Protein AF-A0A8C2HHR6-F1 (afdb_monomer_lite)

pLDDT: mean 73.89, std 19.82, range [32.16, 98.38]

Radius of gyration: 41.95 Å; chains: 1; bounding box: 117×78×92 Å

Secondary structure (DSSP, 8-state):
---------------SSHHHHHHHHHTTSS--SS-------TTGGGS--TTHHHHHHHHHHHHHHHHHHH------HHHHHHHHHHHHHHHHHHHHTPPPHHHHHHTTSS--S-HHHHHHHHHHHHHHHHHHHHTPPPHHHHHHTTS--S------PPPP---TTS--GGGG--HHHHHHHHHHHHHHHHHTS---GGGG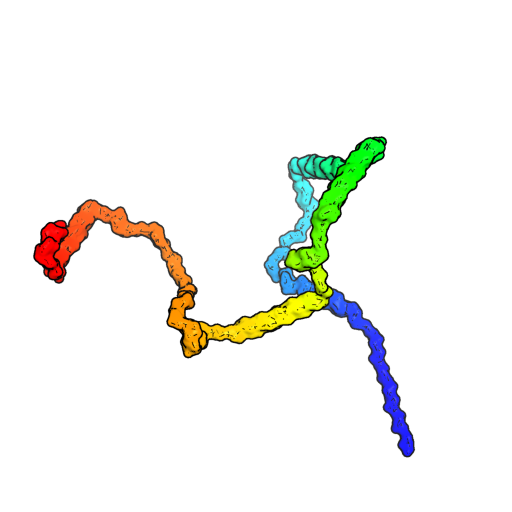GG--

Structure (mmCIF, N/CA/C/O backbone):
data_AF-A0A8C2HHR6-F1
#
_entry.id   AF-A0A8C2HHR6-F1
#
loop_
_atom_site.group_PDB
_atom_site.id
_atom_site.type_symbol
_atom_site.label_atom_id
_atom_site.label_alt_id
_atom_site.label_comp_id
_atom_site.label_asym_id
_atom_site.label_entity_id
_atom_site.label_seq_id
_atom_site.pdbx_PDB_ins_code
_atom_site.Cartn_x
_atom_site.Cartn_y
_atom_site.Cartn_z
_atom_site.occupancy
_atom_site.B_iso_or_equiv
_atom_site.auth_seq_id
_atom_site.auth_comp_id
_atom_site.auth_asym_id
_atom_site.auth_atom_id
_atom_site.pdbx_PDB_model_num
ATOM 1 N N . LYS A 1 1 ? 55.739 -51.346 18.312 1.00 38.03 1 LYS A N 1
ATOM 2 C CA . LYS A 1 1 ? 55.318 -52.240 17.207 1.00 38.03 1 LYS A CA 1
ATOM 3 C C . LYS A 1 1 ? 54.065 -51.637 16.601 1.00 38.03 1 LYS A C 1
ATOM 5 O O . LYS A 1 1 ? 53.098 -51.442 17.320 1.00 38.03 1 LYS A O 1
ATOM 10 N N . CYS A 1 2 ? 54.191 -51.212 15.351 1.00 38.88 2 CYS A N 1
ATOM 11 C CA . CYS A 1 2 ? 53.179 -50.547 14.543 1.00 38.88 2 CYS A CA 1
ATOM 12 C C . CYS A 1 2 ? 52.031 -51.495 14.164 1.00 38.88 2 CYS A C 1
ATOM 14 O O . CYS A 1 2 ? 52.214 -52.709 14.253 1.00 38.88 2 CYS A O 1
ATOM 16 N N . ASN A 1 3 ? 50.917 -50.890 13.723 1.00 37.12 3 ASN A N 1
ATOM 17 C CA . ASN A 1 3 ? 49.919 -51.302 12.708 1.00 37.12 3 ASN A CA 1
ATOM 18 C C . ASN A 1 3 ? 48.523 -50.860 13.209 1.00 37.12 3 ASN A C 1
ATOM 20 O O . ASN A 1 3 ? 48.105 -51.301 14.269 1.00 37.12 3 ASN A O 1
ATOM 24 N N . GLY A 1 4 ? 47.751 -49.960 12.592 1.00 34.78 4 GLY A N 1
ATOM 25 C CA . GLY A 1 4 ? 47.706 -49.507 11.202 1.00 34.78 4 GLY A CA 1
ATOM 26 C C . GLY A 1 4 ? 46.587 -50.231 10.445 1.00 34.78 4 GLY A C 1
ATOM 27 O O . GLY A 1 4 ? 46.865 -51.255 9.839 1.00 34.78 4 GLY A O 1
ATOM 28 N N . VAL A 1 5 ? 45.350 -49.713 10.483 1.00 37.41 5 VAL A N 1
ATOM 29 C CA . VAL A 1 5 ? 44.234 -50.089 9.581 1.00 37.41 5 VAL A CA 1
ATOM 30 C C . VAL A 1 5 ? 43.395 -48.820 9.360 1.00 37.41 5 VAL A C 1
ATOM 32 O O . VAL A 1 5 ? 42.744 -48.343 10.281 1.00 37.41 5 VAL A O 1
ATOM 35 N N . ILE A 1 6 ? 43.717 -48.018 8.344 1.00 35.53 6 ILE A N 1
ATOM 36 C CA . ILE A 1 6 ? 43.142 -47.998 6.984 1.00 35.53 6 ILE A CA 1
ATOM 37 C C . ILE A 1 6 ? 41.639 -47.691 6.969 1.00 35.53 6 ILE A C 1
ATOM 39 O O . ILE A 1 6 ? 40.780 -48.527 7.227 1.00 35.53 6 ILE A O 1
ATOM 43 N N . VAL A 1 7 ? 41.394 -46.436 6.602 1.00 35.44 7 VAL A N 1
ATOM 44 C CA . VAL A 1 7 ? 40.145 -45.812 6.176 1.00 35.44 7 VAL A CA 1
ATOM 45 C C . VAL A 1 7 ? 39.770 -46.356 4.795 1.00 35.44 7 VAL A C 1
ATOM 47 O O . VAL A 1 7 ? 40.638 -46.477 3.930 1.00 35.44 7 VAL A O 1
ATOM 50 N N . SER A 1 8 ? 38.494 -46.644 4.544 1.00 32.16 8 SER A N 1
ATOM 51 C CA . SER A 1 8 ? 37.961 -46.766 3.182 1.00 32.16 8 SER A CA 1
ATOM 52 C C . SER A 1 8 ? 36.502 -46.323 3.142 1.00 32.16 8 SER A C 1
ATOM 54 O O . SER A 1 8 ? 35.641 -46.866 3.828 1.00 32.16 8 SER A O 1
ATOM 56 N N . SER A 1 9 ? 36.280 -45.281 2.348 1.00 40.72 9 SER A N 1
ATOM 57 C CA . SER A 1 9 ? 35.009 -44.678 1.958 1.00 40.72 9 SER A CA 1
ATOM 58 C C . SER A 1 9 ? 34.100 -45.652 1.197 1.00 40.72 9 SER A C 1
ATOM 60 O O . SER A 1 9 ? 34.580 -46.617 0.606 1.00 40.72 9 SER A O 1
ATOM 62 N N . PRO A 1 10 ? 32.806 -45.322 1.089 1.00 42.22 10 PRO A N 1
ATOM 63 C CA . PRO A 1 10 ? 32.157 -45.327 -0.230 1.00 42.22 10 PRO A CA 1
ATOM 64 C C . PRO A 1 10 ? 31.427 -43.989 -0.436 1.00 42.22 10 PRO A C 1
ATOM 66 O O . PRO A 1 10 ? 30.486 -43.662 0.276 1.00 42.22 10 PRO A O 1
ATOM 69 N N . SER A 1 11 ? 31.994 -43.068 -1.215 1.00 35.22 11 SER A N 1
ATOM 70 C CA . SER A 1 11 ? 31.637 -42.820 -2.623 1.00 35.22 11 SER A CA 1
ATOM 71 C C . SER A 1 11 ? 30.140 -42.588 -2.866 1.00 35.22 11 SER A C 1
ATOM 73 O O . SER A 1 11 ? 29.353 -43.517 -3.035 1.00 35.22 11 SER A O 1
ATOM 75 N N . GLU A 1 12 ? 29.819 -41.301 -2.945 1.00 43.88 12 GLU A N 1
ATOM 76 C CA . GLU A 1 12 ? 28.676 -40.677 -3.601 1.00 43.88 12 GLU A CA 1
ATOM 77 C C . GLU A 1 12 ? 28.262 -41.382 -4.904 1.00 43.88 12 GLU A C 1
ATOM 79 O O . GLU A 1 12 ? 29.101 -41.618 -5.778 1.00 43.88 12 GLU A O 1
ATOM 84 N N . ARG A 1 13 ? 26.954 -41.621 -5.081 1.00 42.25 13 ARG A N 1
ATOM 85 C CA . ARG A 1 13 ? 26.271 -41.510 -6.382 1.00 42.25 13 ARG A CA 1
ATOM 86 C C . ARG A 1 13 ? 24.748 -41.617 -6.233 1.00 42.25 13 ARG A C 1
ATOM 88 O O . ARG A 1 13 ? 24.236 -42.636 -5.788 1.00 42.25 13 ARG A O 1
ATOM 95 N N . SER A 1 14 ? 24.069 -40.594 -6.766 1.00 41.53 14 SER A N 1
ATOM 96 C CA . SER A 1 14 ? 22.683 -40.576 -7.282 1.00 41.53 14 SER A CA 1
ATOM 97 C C . SER A 1 14 ? 21.528 -39.949 -6.472 1.00 41.53 14 SER A C 1
ATOM 99 O O . SER A 1 14 ? 20.391 -40.370 -6.626 1.00 41.53 14 SER A O 1
ATOM 101 N N . ASP A 1 15 ? 21.738 -38.818 -5.788 1.00 46.47 15 ASP A N 1
ATOM 102 C CA . ASP A 1 15 ? 20.629 -38.015 -5.214 1.00 46.47 15 ASP A CA 1
ATOM 103 C C . ASP A 1 15 ? 20.216 -36.794 -6.065 1.00 46.47 15 ASP A C 1
ATOM 105 O O . ASP A 1 15 ? 19.898 -35.724 -5.549 1.00 46.47 15 ASP A O 1
ATOM 109 N N . PHE A 1 16 ? 20.192 -36.928 -7.397 1.00 45.31 16 PHE A N 1
ATOM 110 C CA . PHE A 1 16 ? 19.712 -35.857 -8.291 1.00 45.31 16 PHE A CA 1
ATOM 111 C C . PHE A 1 16 ? 18.279 -36.083 -8.816 1.00 45.31 16 PHE A C 1
ATOM 113 O O . PHE A 1 16 ? 17.631 -35.142 -9.265 1.00 45.31 16 PHE A O 1
ATOM 120 N N . ALA A 1 17 ? 17.731 -37.301 -8.709 1.00 49.09 17 ALA A N 1
ATOM 121 C CA . ALA A 1 17 ? 16.393 -37.621 -9.230 1.00 49.09 17 ALA A CA 1
ATOM 122 C C . ALA A 1 17 ? 15.253 -37.460 -8.202 1.00 49.09 17 ALA A C 1
ATOM 124 O O . ALA A 1 17 ? 14.099 -37.273 -8.586 1.00 49.09 17 ALA A O 1
ATOM 125 N N . HIS A 1 18 ? 15.551 -37.473 -6.897 1.00 47.06 18 HIS A N 1
ATOM 126 C CA . HIS A 1 18 ? 14.520 -37.391 -5.853 1.00 47.06 18 HIS A CA 1
ATOM 127 C C . HIS A 1 18 ? 14.023 -35.960 -5.579 1.00 47.06 18 HIS A C 1
ATOM 129 O O . HIS A 1 18 ? 12.869 -35.777 -5.203 1.00 47.06 18 HIS A O 1
ATOM 135 N N . SER A 1 19 ? 14.834 -34.930 -5.840 1.00 52.03 19 SER A N 1
ATOM 136 C CA . SER A 1 19 ? 14.437 -33.525 -5.630 1.00 52.03 19 SER A CA 1
ATOM 137 C C . SER A 1 19 ? 13.368 -33.052 -6.629 1.00 52.03 19 SER A C 1
ATOM 139 O O . SER A 1 19 ? 12.435 -32.332 -6.269 1.00 52.03 19 SER A O 1
ATOM 141 N N . PHE A 1 20 ? 13.436 -33.521 -7.879 1.00 46.06 20 PHE A N 1
ATOM 142 C CA . PHE A 1 20 ? 12.489 -33.115 -8.919 1.00 46.06 20 PHE A CA 1
ATOM 143 C C . PHE A 1 20 ? 11.099 -33.740 -8.715 1.00 46.06 20 PHE A C 1
ATOM 145 O O . PHE A 1 20 ? 10.083 -33.068 -8.879 1.00 46.06 20 PHE A O 1
ATOM 152 N N . LEU A 1 21 ? 11.040 -34.997 -8.261 1.00 51.38 21 LEU A N 1
ATOM 153 C CA . LEU A 1 21 ? 9.776 -35.690 -7.993 1.00 51.38 21 LEU A CA 1
ATOM 154 C C . LEU A 1 21 ? 9.085 -35.196 -6.711 1.00 51.38 21 LEU A C 1
ATOM 156 O O . LEU A 1 21 ? 7.862 -35.071 -6.693 1.00 51.38 21 LEU A O 1
ATOM 160 N N . LEU A 1 22 ? 9.839 -34.817 -5.672 1.00 53.28 22 LEU A N 1
ATOM 161 C CA . LEU A 1 22 ? 9.272 -34.202 -4.462 1.00 53.28 22 LEU A CA 1
ATOM 162 C C . LEU A 1 22 ? 8.732 -32.779 -4.709 1.00 53.28 22 LEU A C 1
ATOM 164 O O . LEU A 1 22 ? 7.741 -32.392 -4.091 1.00 53.28 22 LEU A O 1
ATOM 168 N N . SER A 1 23 ? 9.304 -32.024 -5.655 1.00 54.34 23 SER A N 1
ATOM 169 C CA . SER A 1 23 ? 8.765 -30.717 -6.066 1.00 54.34 23 SER A CA 1
ATOM 170 C C . SER A 1 23 ? 7.461 -30.831 -6.862 1.00 54.34 23 SER A C 1
ATOM 172 O O . SER A 1 23 ? 6.589 -29.976 -6.715 1.00 54.34 23 SER A O 1
ATOM 174 N N . VAL A 1 24 ? 7.321 -31.857 -7.708 1.00 52.12 24 VAL A N 1
ATOM 175 C CA . VAL A 1 24 ? 6.092 -32.082 -8.488 1.00 52.12 24 VAL A CA 1
ATOM 176 C C . VAL A 1 24 ? 4.965 -32.589 -7.583 1.00 52.12 24 VAL A C 1
ATOM 178 O O . VAL A 1 24 ? 3.842 -32.105 -7.683 1.00 52.12 24 VAL A O 1
ATOM 181 N N . LEU A 1 25 ? 5.268 -33.476 -6.629 1.00 48.66 25 LEU A N 1
ATOM 182 C CA . LEU A 1 25 ? 4.260 -34.036 -5.723 1.00 48.66 25 LEU A CA 1
ATOM 183 C C . LEU A 1 25 ? 3.789 -33.054 -4.634 1.00 48.66 25 LEU A C 1
ATOM 185 O O . LEU A 1 25 ? 2.635 -33.125 -4.221 1.00 48.66 25 LEU A O 1
ATOM 189 N N . PHE A 1 26 ? 4.612 -32.092 -4.201 1.00 46.72 26 PHE A N 1
ATOM 190 C CA . PHE A 1 26 ? 4.181 -31.089 -3.213 1.00 46.72 26 PHE A CA 1
ATOM 191 C C . PHE A 1 26 ? 3.270 -29.998 -3.805 1.00 46.72 26 PHE A C 1
ATOM 193 O O . PHE A 1 26 ? 2.459 -29.414 -3.088 1.00 46.72 26 PHE A O 1
ATOM 200 N N . TYR A 1 27 ? 3.336 -29.749 -5.118 1.00 46.28 27 TYR A N 1
ATOM 201 C CA . TYR A 1 27 ? 2.447 -28.789 -5.786 1.00 46.28 27 TYR A CA 1
ATOM 202 C C . TYR A 1 27 ? 1.048 -29.352 -6.093 1.00 46.28 27 TYR A C 1
ATOM 204 O O . TYR A 1 27 ? 0.189 -28.613 -6.568 1.00 46.28 27 TYR A O 1
ATOM 212 N N . GLN A 1 28 ? 0.801 -30.637 -5.809 1.00 41.31 28 GLN A N 1
ATOM 213 C CA . GLN A 1 28 ? -0.411 -31.345 -6.233 1.00 41.31 28 GLN A CA 1
ATOM 214 C C . GLN A 1 28 ? -1.332 -31.791 -5.079 1.00 41.31 28 GLN A C 1
ATOM 216 O O . GLN A 1 28 ? -2.377 -32.380 -5.334 1.00 41.31 28 GLN A O 1
ATOM 221 N N . SER A 1 29 ? -1.013 -31.460 -3.818 1.00 41.41 29 SER A N 1
ATOM 222 C CA . SER A 1 29 ? -1.841 -31.802 -2.638 1.00 41.41 29 SER A CA 1
ATOM 223 C C . SER A 1 29 ? -2.722 -30.668 -2.090 1.00 41.41 29 SER A C 1
ATOM 225 O O . SER A 1 29 ? -3.288 -30.811 -1.011 1.00 41.41 29 SER A O 1
ATOM 227 N N . VAL A 1 30 ? -2.907 -29.562 -2.819 1.00 46.47 30 VAL A N 1
ATOM 228 C CA . VAL A 1 30 ? -3.947 -28.564 -2.490 1.00 46.47 30 VAL A CA 1
ATOM 229 C C . VAL A 1 30 ? -4.777 -28.257 -3.730 1.00 46.47 30 VAL A C 1
ATOM 231 O O . VAL A 1 30 ? -4.705 -27.158 -4.266 1.00 46.47 30 VAL A O 1
ATOM 234 N N . SER A 1 31 ? -5.505 -29.258 -4.227 1.00 43.00 31 SER A N 1
ATOM 235 C CA . SER A 1 31 ? -6.747 -29.122 -5.010 1.00 43.00 31 SER A CA 1
ATOM 236 C C . SER A 1 31 ? -7.244 -30.519 -5.384 1.00 43.00 31 SER A C 1
ATOM 238 O O . SER A 1 31 ? -6.891 -31.043 -6.435 1.00 43.00 31 SER A O 1
ATOM 240 N N . ASN A 1 32 ? -8.022 -31.143 -4.504 1.00 40.69 32 ASN A N 1
ATOM 241 C CA . ASN A 1 32 ? -8.920 -32.233 -4.875 1.00 40.69 32 ASN A CA 1
ATOM 242 C C . ASN A 1 32 ? -10.044 -32.297 -3.845 1.00 40.69 32 ASN A C 1
ATOM 244 O O . ASN A 1 32 ? -9.859 -32.862 -2.780 1.00 40.69 32 ASN A O 1
ATOM 248 N N . GLU A 1 33 ? -11.152 -31.644 -4.167 1.00 43.47 33 GLU A N 1
ATOM 249 C CA . GLU A 1 33 ? -12.516 -32.138 -3.975 1.00 43.47 33 GLU A CA 1
ATOM 250 C C . GLU A 1 33 ? -13.346 -31.340 -4.988 1.00 43.47 33 GLU A C 1
ATOM 252 O O . GLU A 1 33 ? -13.679 -30.187 -4.737 1.00 43.47 33 GLU A O 1
ATOM 257 N N . ASP A 1 34 ? -13.451 -31.878 -6.210 1.00 39.12 34 ASP A N 1
ATOM 258 C CA . ASP A 1 34 ? -14.608 -31.796 -7.117 1.00 39.12 34 ASP A CA 1
ATOM 259 C C . ASP A 1 34 ? -14.197 -32.071 -8.579 1.00 39.12 34 ASP A C 1
ATOM 261 O O . ASP A 1 34 ? -13.262 -31.485 -9.123 1.00 39.12 34 ASP A O 1
ATOM 265 N N . CYS A 1 35 ? -14.989 -32.928 -9.230 1.00 36.88 35 CYS A N 1
ATOM 266 C CA . CYS A 1 35 ? -15.079 -33.152 -10.682 1.00 36.88 35 CYS A CA 1
ATOM 267 C C . CYS A 1 35 ? -14.196 -34.240 -11.325 1.00 36.88 35 CYS A C 1
ATOM 269 O O . CYS A 1 35 ? -13.618 -34.052 -12.396 1.00 36.88 35 CYS A O 1
ATOM 271 N N . ALA A 1 36 ? -14.253 -35.457 -10.781 1.00 43.97 36 ALA A N 1
ATOM 272 C CA . ALA A 1 36 ? -14.096 -36.679 -11.574 1.00 43.97 36 ALA A CA 1
ATOM 273 C C . ALA A 1 36 ? -15.433 -37.093 -12.230 1.00 43.97 36 ALA A C 1
ATOM 275 O O . ALA A 1 36 ? -16.061 -38.054 -11.805 1.00 43.97 36 ALA A O 1
ATOM 276 N N . TYR A 1 37 ? -15.881 -36.379 -13.267 1.00 44.84 37 TYR A N 1
ATOM 277 C CA . TYR A 1 37 ? -16.809 -36.897 -14.288 1.00 44.84 37 TYR A CA 1
ATOM 278 C C . TYR A 1 37 ? -16.839 -35.902 -15.448 1.00 44.84 37 TYR A C 1
ATOM 280 O O . TYR A 1 37 ? -17.396 -34.831 -15.288 1.00 44.84 37 TYR A O 1
ATOM 288 N N . ILE A 1 38 ? -16.162 -36.204 -16.558 1.00 46.41 38 ILE A N 1
ATOM 289 C CA . ILE A 1 38 ? -16.547 -36.019 -17.979 1.00 46.41 38 ILE A CA 1
ATOM 290 C C . ILE A 1 38 ? -15.295 -36.431 -18.774 1.00 46.41 38 ILE A C 1
ATOM 292 O O . ILE A 1 38 ? -14.624 -35.652 -19.442 1.00 46.41 38 ILE A O 1
ATOM 296 N N . LEU A 1 39 ? -14.956 -37.717 -18.680 1.00 50.56 39 LEU A N 1
ATOM 297 C CA . LEU A 1 39 ? -14.289 -38.408 -19.775 1.00 50.56 39 LEU A CA 1
ATOM 298 C C . LEU A 1 39 ? -15.415 -38.934 -20.673 1.00 50.56 39 LEU A C 1
ATOM 300 O O . LEU A 1 39 ? -15.774 -40.105 -20.615 1.00 50.56 39 LEU A O 1
ATOM 304 N N . SER A 1 40 ? -16.050 -38.036 -21.430 1.00 44.16 40 SER A N 1
ATOM 305 C CA . SER A 1 40 ? -17.121 -38.390 -22.365 1.00 44.16 40 SER A CA 1
ATOM 306 C C . SER A 1 40 ? -16.673 -38.128 -23.799 1.00 44.16 40 SER A C 1
ATOM 308 O O . SER A 1 40 ? -16.719 -37.006 -24.291 1.00 44.16 40 SER A O 1
ATOM 310 N N . GLY A 1 41 ? -16.221 -39.204 -24.445 1.00 37.44 41 GLY A N 1
ATOM 311 C CA . GLY A 1 41 ? -16.711 -39.582 -25.767 1.00 37.44 41 GLY A CA 1
ATOM 312 C C . GLY A 1 41 ? -16.228 -38.790 -26.981 1.00 37.44 41 GLY A C 1
ATOM 313 O O . GLY A 1 41 ? -16.724 -37.710 -27.305 1.00 37.44 41 GLY A O 1
ATOM 314 N N . GLY A 1 42 ? -15.395 -39.458 -27.784 1.00 52.16 42 GLY A N 1
ATOM 315 C CA . GLY A 1 42 ? -15.370 -39.254 -29.229 1.00 52.16 42 GLY A CA 1
ATOM 316 C C . GLY A 1 42 ? -16.779 -39.293 -29.850 1.00 52.16 42 GLY A C 1
ATOM 317 O O . GLY A 1 42 ? -17.726 -39.840 -29.293 1.00 52.16 42 GLY A O 1
ATOM 318 N N . LEU A 1 43 ? -16.905 -38.656 -31.015 1.00 49.88 43 LEU A N 1
ATOM 319 C CA . LEU A 1 43 ? -18.128 -38.450 -31.811 1.00 49.88 43 LEU A CA 1
ATOM 320 C C . LEU A 1 43 ? -19.256 -37.573 -31.224 1.00 49.88 43 LEU A C 1
ATOM 322 O O . LEU A 1 43 ? -20.070 -37.103 -32.018 1.00 49.88 43 LEU A O 1
ATOM 326 N N . ALA A 1 44 ? -19.288 -37.238 -29.930 1.00 51.91 44 ALA A N 1
ATOM 327 C CA . ALA A 1 44 ? -20.350 -36.380 -29.371 1.00 51.91 44 ALA A CA 1
ATOM 328 C C . ALA A 1 44 ? -20.165 -34.866 -29.645 1.00 51.91 44 ALA A C 1
ATOM 330 O O . ALA A 1 44 ? -21.134 -34.112 -29.658 1.00 51.91 44 ALA A O 1
ATOM 331 N N . SER A 1 45 ? -18.951 -34.401 -29.962 1.00 54.28 45 SER A N 1
ATOM 332 C CA . SER A 1 45 ? -18.668 -32.971 -30.221 1.00 54.28 45 SER A CA 1
ATOM 333 C C . SER A 1 45 ? -19.040 -32.473 -31.627 1.00 54.28 45 SER A C 1
ATOM 335 O O . SER A 1 45 ? -18.805 -31.308 -31.946 1.00 54.28 45 SER A O 1
ATOM 337 N N . ARG A 1 46 ? -19.633 -33.318 -32.485 1.00 55.25 46 ARG A N 1
ATOM 338 C CA . ARG A 1 46 ? -20.112 -32.931 -33.832 1.00 55.25 46 ARG A CA 1
ATOM 339 C C . ARG A 1 46 ? -21.579 -32.485 -33.841 1.00 55.25 46 ARG A C 1
ATOM 341 O O . ARG A 1 46 ? -22.222 -32.499 -34.891 1.00 55.25 46 ARG A O 1
ATOM 348 N N . VAL A 1 47 ? -22.102 -32.046 -32.695 1.00 52.12 47 VAL A N 1
ATOM 349 C CA . VAL A 1 47 ? -23.349 -31.276 -32.639 1.00 52.12 47 VAL A CA 1
ATOM 350 C C . VAL A 1 47 ? -23.126 -29.984 -33.426 1.00 52.12 47 VAL A C 1
ATOM 352 O O . VAL A 1 47 ? -22.296 -29.151 -33.065 1.00 52.12 47 VAL A O 1
ATOM 355 N N . LYS A 1 48 ? -23.827 -29.871 -34.557 1.00 61.12 48 LYS A N 1
ATOM 356 C CA . LYS A 1 48 ? -23.811 -28.743 -35.493 1.00 61.12 48 LYS A CA 1
ATOM 357 C C . LYS A 1 48 ? -23.947 -27.418 -34.733 1.00 61.12 48 LYS A C 1
ATOM 359 O O . LYS A 1 48 ? -25.057 -27.027 -34.379 1.00 61.12 48 LYS A O 1
ATOM 364 N N . ARG A 1 49 ? -22.840 -26.707 -34.505 1.00 57.75 49 ARG A N 1
ATOM 365 C CA . ARG A 1 49 ? -22.907 -25.303 -34.091 1.00 57.75 49 ARG A CA 1
ATOM 366 C C . ARG A 1 49 ? -23.307 -24.502 -35.321 1.00 57.75 49 ARG A C 1
ATOM 368 O O . ARG A 1 49 ? -22.611 -24.549 -36.333 1.00 57.75 49 ARG A O 1
ATOM 375 N N . LYS A 1 50 ? -24.410 -23.762 -35.229 1.00 58.31 50 LYS A N 1
ATOM 376 C CA . LYS A 1 50 ? -24.814 -22.762 -36.230 1.00 58.31 50 LYS A CA 1
ATOM 377 C C . LYS A 1 50 ? -23.794 -21.610 -36.359 1.00 58.31 50 LYS A C 1
ATOM 379 O O . LYS A 1 50 ? -23.927 -20.784 -37.250 1.00 58.31 50 LYS A O 1
ATOM 384 N N . ASP A 1 51 ? -22.724 -21.642 -35.563 1.00 62.97 51 ASP A N 1
ATOM 385 C CA . ASP A 1 51 ? -21.749 -20.560 -35.408 1.00 62.97 51 ASP A CA 1
ATOM 386 C C . ASP A 1 51 ? -20.364 -20.889 -35.993 1.00 62.97 51 ASP A C 1
ATOM 388 O O . ASP A 1 51 ? -19.395 -20.173 -35.751 1.00 62.97 51 ASP A O 1
ATOM 392 N N . THR A 1 52 ? -20.221 -21.961 -36.787 1.00 70.88 52 THR A N 1
ATOM 393 C CA . THR A 1 52 ? -18.934 -22.266 -37.448 1.00 70.88 52 THR A CA 1
ATOM 394 C C . THR A 1 52 ? -18.522 -21.195 -38.454 1.00 70.88 52 THR A C 1
ATOM 396 O O . THR A 1 52 ? -17.330 -20.994 -38.668 1.00 70.88 52 THR A O 1
ATOM 399 N N . LEU A 1 53 ? -19.493 -20.518 -39.081 1.00 73.50 53 LEU A N 1
ATOM 400 C CA . LEU A 1 53 ? -19.229 -19.401 -39.988 1.00 73.50 53 LEU A CA 1
ATOM 401 C C . LEU A 1 53 ? -18.845 -18.142 -39.207 1.00 73.50 53 LEU A C 1
ATOM 403 O O . LEU A 1 53 ? -17.865 -17.504 -39.567 1.00 73.50 53 LEU A O 1
ATOM 407 N N . ALA A 1 54 ? -19.553 -17.841 -38.115 1.00 77.06 54 ALA A N 1
ATOM 408 C CA . ALA A 1 54 ? -19.261 -16.699 -37.251 1.00 77.06 54 ALA A CA 1
ATOM 409 C C . ALA A 1 54 ? -17.841 -16.783 -36.670 1.00 77.06 54 ALA A C 1
ATOM 411 O O . ALA A 1 54 ? -17.054 -15.868 -36.865 1.00 77.06 54 ALA A O 1
ATOM 412 N N . LEU A 1 55 ? -17.458 -17.932 -36.106 1.00 77.69 55 LEU A N 1
ATOM 413 C CA . LEU A 1 55 ? -16.103 -18.159 -35.585 1.00 77.69 55 LEU A CA 1
ATOM 414 C C . LEU A 1 55 ? -15.014 -18.155 -36.671 1.00 77.69 55 LEU A C 1
ATOM 416 O O . LEU A 1 55 ? -13.840 -17.949 -36.369 1.00 77.69 55 LEU A O 1
ATOM 420 N N . LYS A 1 56 ? -15.359 -18.447 -37.931 1.00 78.88 56 LYS A N 1
ATOM 421 C CA . LYS A 1 56 ? -14.407 -18.403 -39.052 1.00 78.88 56 LYS A CA 1
ATOM 422 C C . LYS A 1 56 ? -14.254 -16.983 -39.597 1.00 78.88 56 LYS A C 1
ATOM 424 O O . LYS A 1 56 ? -13.139 -16.628 -39.962 1.00 78.88 56 LYS A O 1
ATOM 429 N N . LEU A 1 57 ? -15.339 -16.204 -39.612 1.00 79.25 57 LEU A N 1
ATOM 430 C CA . LEU A 1 57 ? -15.343 -14.778 -39.940 1.00 79.25 57 LEU A CA 1
ATOM 431 C C . LEU A 1 57 ? -14.627 -13.963 -38.864 1.00 79.25 57 LEU A C 1
ATOM 433 O O . LEU A 1 57 ? -13.781 -13.156 -39.211 1.00 79.25 57 LEU A O 1
ATOM 437 N N . GLU A 1 58 ? -14.876 -14.236 -37.584 1.00 78.06 58 GLU A N 1
ATOM 438 C CA . GLU A 1 58 ? -14.169 -13.619 -36.455 1.00 78.06 58 GLU A CA 1
ATOM 439 C C . GLU A 1 58 ? -12.666 -13.903 -36.538 1.00 78.06 58 GLU A C 1
ATOM 441 O O . GLU A 1 58 ? -11.860 -12.985 -36.536 1.00 78.06 58 GLU A O 1
ATOM 446 N N . ARG A 1 59 ? -12.273 -15.159 -36.781 1.00 77.81 59 ARG A N 1
ATOM 447 C CA . ARG A 1 59 ? -10.860 -15.531 -36.957 1.00 77.81 59 ARG A CA 1
ATOM 448 C C . ARG A 1 59 ? -10.240 -15.004 -38.260 1.00 77.81 59 ARG A C 1
ATOM 450 O O . ARG A 1 59 ? -9.018 -14.961 -38.370 1.00 77.81 59 ARG A O 1
ATOM 457 N N . GLN A 1 60 ? -11.045 -14.675 -39.274 1.00 74.06 60 GLN A N 1
ATOM 458 C CA . GLN A 1 60 ? -10.584 -13.972 -40.477 1.00 74.06 60 GLN A CA 1
ATOM 459 C C . GLN A 1 60 ? -10.395 -12.484 -40.192 1.00 74.06 60 GLN A C 1
ATOM 461 O O . GLN A 1 60 ? -9.337 -11.968 -40.519 1.00 74.06 60 GLN A O 1
ATOM 466 N N . GLN A 1 61 ? -11.345 -11.838 -39.512 1.00 70.19 61 GLN A N 1
ATOM 467 C CA . GLN A 1 61 ? -11.234 -10.452 -39.062 1.00 70.19 61 GLN A CA 1
ATOM 468 C C . GLN A 1 61 ? -10.056 -10.255 -38.107 1.00 70.19 61 GLN A C 1
ATOM 470 O O . GLN A 1 61 ? -9.300 -9.308 -38.274 1.00 70.19 61 GLN A O 1
ATOM 475 N N . GLU A 1 62 ? -9.842 -11.158 -37.150 1.00 69.06 62 GLU A N 1
ATOM 476 C CA . GLU A 1 62 ? -8.682 -11.129 -36.252 1.00 69.06 62 GLU A CA 1
ATOM 477 C C . GLU A 1 62 ? -7.368 -11.273 -37.024 1.00 69.06 62 GLU A C 1
ATOM 479 O O . GLU A 1 62 ? -6.388 -10.605 -36.702 1.00 69.06 62 GLU A O 1
ATOM 484 N N . LYS A 1 63 ? -7.339 -12.119 -38.063 1.00 66.56 63 LYS A N 1
ATOM 485 C CA . LYS A 1 63 ? -6.173 -12.269 -38.940 1.00 66.56 63 LYS A CA 1
ATOM 486 C C . LYS A 1 63 ? -5.952 -11.049 -39.823 1.00 66.56 63 LYS A C 1
ATOM 488 O O . LYS A 1 63 ? -4.808 -10.650 -39.949 1.00 66.56 63 LYS A O 1
ATOM 493 N N . GLU A 1 64 ? -6.995 -10.451 -40.390 1.00 62.28 64 GLU A N 1
ATOM 494 C CA . GLU A 1 64 ? -6.910 -9.218 -41.183 1.00 62.28 64 GLU A CA 1
ATOM 495 C C . GLU A 1 64 ? -6.436 -8.041 -40.314 1.00 62.28 64 GLU A C 1
ATOM 497 O O . GLU A 1 64 ? 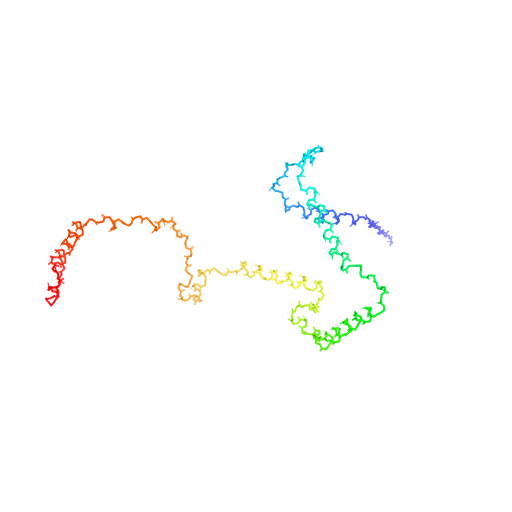-5.480 -7.365 -40.677 1.00 62.28 64 GLU A O 1
ATOM 502 N N . GLN A 1 65 ? -6.984 -7.881 -39.103 1.00 61.38 65 GLN A N 1
ATOM 503 C CA . GLN A 1 65 ? -6.549 -6.857 -38.141 1.00 61.38 65 GLN A CA 1
ATOM 504 C C . GLN A 1 65 ? -5.115 -7.076 -37.641 1.00 61.38 65 GLN A C 1
ATOM 506 O O . GLN A 1 65 ? -4.376 -6.116 -37.426 1.00 61.38 65 GLN A O 1
ATOM 511 N N . SER A 1 66 ? -4.705 -8.334 -37.458 1.00 57.28 66 SER A N 1
ATOM 512 C CA . SER A 1 66 ? -3.335 -8.681 -37.055 1.00 57.28 66 SER A CA 1
ATOM 513 C C . SER A 1 66 ? -2.347 -8.547 -38.221 1.00 57.28 66 SER A C 1
ATOM 515 O O . SER A 1 66 ? -1.198 -8.160 -38.025 1.00 57.28 66 SER A O 1
ATOM 517 N N . GLN A 1 67 ? -2.783 -8.807 -39.454 1.00 52.91 67 GLN A N 1
ATOM 518 C CA . GLN A 1 67 ? -1.976 -8.665 -40.665 1.00 52.91 67 GLN A CA 1
ATOM 519 C C . GLN A 1 67 ? -1.776 -7.189 -41.047 1.00 52.91 67 GLN A C 1
ATOM 521 O O . GLN A 1 67 ? -0.694 -6.844 -41.518 1.00 52.91 67 GLN A O 1
ATOM 526 N N . ASP A 1 68 ? -2.732 -6.308 -40.740 1.00 53.00 68 ASP A N 1
ATOM 527 C CA . ASP A 1 68 ? -2.556 -4.849 -40.820 1.00 53.00 68 ASP A CA 1
ATOM 528 C C . ASP A 1 68 ? -1.527 -4.314 -39.801 1.00 53.00 68 ASP A C 1
ATOM 530 O O . ASP A 1 68 ? -0.933 -3.255 -40.013 1.00 53.00 68 ASP A O 1
ATOM 534 N N . GLN A 1 69 ? -1.267 -5.051 -38.712 1.00 57.69 69 GLN A N 1
ATOM 535 C CA . GLN A 1 69 ? -0.204 -4.724 -37.752 1.00 57.69 69 GLN A CA 1
ATOM 536 C C . GLN A 1 69 ? 1.157 -5.341 -38.107 1.00 57.69 69 GLN A C 1
ATOM 538 O O . GLN A 1 69 ? 2.182 -4.700 -37.872 1.00 57.69 69 GLN A O 1
ATOM 543 N N . GLU A 1 70 ? 1.199 -6.550 -38.675 1.00 53.88 70 GLU A N 1
ATOM 544 C CA . GLU A 1 70 ? 2.457 -7.285 -38.905 1.00 53.88 70 GLU A CA 1
ATOM 545 C C . GLU A 1 70 ? 2.932 -7.339 -40.367 1.00 53.88 70 GLU A C 1
ATOM 547 O O . GLU A 1 70 ? 4.069 -7.740 -40.619 1.00 53.88 70 GLU A O 1
ATOM 552 N N . ASN A 1 71 ? 2.135 -6.900 -41.343 1.00 49.97 71 ASN A N 1
ATOM 553 C CA . ASN A 1 71 ? 2.507 -6.930 -42.761 1.00 49.97 71 ASN A CA 1
ATOM 554 C C . ASN A 1 71 ? 2.478 -5.537 -43.402 1.00 49.97 71 ASN A C 1
ATOM 556 O O . ASN A 1 71 ? 1.874 -5.318 -44.450 1.00 49.97 71 ASN A O 1
ATOM 560 N N . ILE A 1 72 ? 3.189 -4.583 -42.795 1.00 58.38 72 ILE A N 1
ATOM 561 C CA . ILE A 1 72 ? 3.650 -3.407 -43.538 1.00 58.38 72 ILE A CA 1
ATOM 562 C C . ILE A 1 72 ? 4.738 -3.904 -44.487 1.00 58.38 72 ILE A C 1
ATOM 564 O O . ILE A 1 72 ? 5.914 -4.012 -44.135 1.00 58.38 72 ILE A O 1
ATOM 568 N N . THR A 1 73 ? 4.345 -4.259 -45.704 1.00 55.81 73 THR A N 1
ATOM 569 C CA . THR A 1 73 ? 5.298 -4.498 -46.779 1.00 55.81 73 THR A CA 1
ATOM 570 C C . THR A 1 73 ? 5.943 -3.143 -47.081 1.00 55.81 73 THR A C 1
ATOM 572 O O . THR A 1 73 ? 5.280 -2.247 -47.601 1.00 55.81 73 THR A O 1
ATOM 575 N N . TRP A 1 74 ? 7.209 -2.949 -46.697 1.00 58.09 74 TRP A N 1
ATOM 576 C CA . TRP A 1 74 ? 7.978 -1.703 -46.871 1.00 58.09 74 TRP A CA 1
ATOM 577 C C . TRP A 1 74 ? 8.324 -1.435 -48.347 1.00 58.09 74 TRP A C 1
ATOM 579 O O . TRP A 1 74 ? 9.482 -1.249 -48.710 1.00 58.09 74 TRP A O 1
ATOM 589 N N . ASN A 1 75 ? 7.323 -1.454 -49.225 1.00 60.84 75 ASN A N 1
ATOM 590 C CA . ASN A 1 75 ? 7.494 -1.329 -50.670 1.00 60.84 75 ASN A CA 1
ATOM 591 C C . ASN A 1 75 ? 7.765 0.121 -51.104 1.00 60.84 75 ASN A C 1
ATOM 593 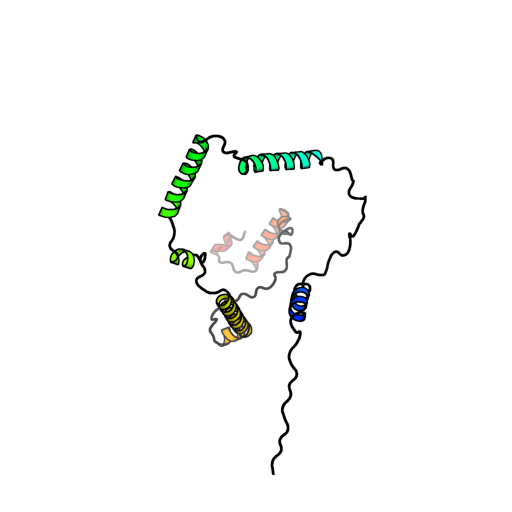O O . ASN A 1 75 ? 8.203 0.344 -52.229 1.00 60.84 75 ASN A O 1
ATOM 597 N N . ASN A 1 76 ? 7.534 1.106 -50.225 1.00 72.25 76 ASN A N 1
ATOM 598 C CA . ASN A 1 76 ? 7.771 2.521 -50.495 1.00 72.25 76 ASN A CA 1
ATOM 599 C C . ASN A 1 76 ? 8.794 3.115 -49.508 1.00 72.25 76 ASN A C 1
ATOM 601 O O . ASN A 1 76 ? 8.599 3.099 -48.291 1.00 72.25 76 ASN A O 1
ATOM 605 N N . LYS A 1 77 ? 9.880 3.674 -50.056 1.00 83.81 77 LYS A N 1
ATOM 606 C CA . LYS A 1 77 ? 10.969 4.323 -49.312 1.00 83.81 77 LYS A CA 1
ATOM 607 C C . LYS A 1 77 ? 10.477 5.488 -48.444 1.00 83.81 77 LYS A C 1
ATOM 609 O O . LYS A 1 77 ? 10.940 5.637 -47.319 1.00 83.81 77 LYS A O 1
ATOM 614 N N . GLU A 1 78 ? 9.517 6.265 -48.936 1.00 86.06 78 GLU A N 1
ATOM 615 C CA . GLU A 1 78 ? 8.966 7.428 -48.229 1.00 86.06 78 GLU A CA 1
ATOM 616 C C . GLU A 1 78 ? 8.209 7.014 -46.956 1.00 86.06 78 GLU A C 1
ATOM 618 O O . GLU A 1 78 ? 8.428 7.565 -45.881 1.00 86.06 78 GLU A O 1
ATOM 623 N N . GLN A 1 79 ? 7.404 5.949 -47.036 1.00 84.81 79 GLN A N 1
ATOM 624 C CA . GLN A 1 79 ? 6.688 5.404 -45.876 1.00 84.81 79 GLN A CA 1
ATOM 625 C C . GLN A 1 79 ? 7.649 4.879 -44.800 1.00 84.81 79 GLN A C 1
ATOM 627 O O . GLN A 1 79 ? 7.389 5.013 -43.601 1.00 84.81 79 GLN A O 1
ATOM 632 N N . TRP A 1 80 ? 8.777 4.296 -45.213 1.00 86.12 80 TRP A N 1
ATOM 633 C CA . TRP A 1 80 ? 9.825 3.869 -44.290 1.00 86.12 80 TRP A CA 1
ATOM 634 C C . TRP A 1 80 ? 10.502 5.059 -43.602 1.00 86.12 80 TRP A C 1
ATOM 636 O O . TRP A 1 80 ? 10.703 5.029 -42.386 1.00 86.12 80 TRP A O 1
ATOM 646 N N . GLU A 1 81 ? 10.813 6.121 -44.349 1.00 90.06 81 GLU A N 1
ATOM 647 C CA . GLU A 1 81 ? 11.381 7.356 -43.798 1.00 90.06 81 GLU A CA 1
ATOM 648 C C . GLU A 1 81 ? 10.423 8.015 -42.797 1.00 90.06 81 GLU A C 1
ATOM 650 O O . GLU A 1 81 ? 10.851 8.396 -41.707 1.00 90.06 81 GLU A O 1
ATOM 655 N N . ASP A 1 82 ? 9.122 8.044 -43.086 1.00 90.50 82 ASP A N 1
ATOM 656 C CA . ASP A 1 82 ? 8.100 8.539 -42.162 1.00 90.50 82 ASP A CA 1
ATOM 657 C C . ASP A 1 82 ? 8.040 7.738 -40.865 1.00 90.50 82 ASP A C 1
ATOM 659 O O . ASP A 1 82 ? 7.993 8.319 -39.776 1.00 90.50 82 ASP A O 1
ATOM 663 N N . VAL A 1 83 ? 8.046 6.405 -40.938 1.00 91.56 83 VAL A N 1
ATOM 664 C CA . VAL A 1 83 ? 8.040 5.575 -39.726 1.00 91.56 83 VAL A CA 1
ATOM 665 C C . VAL A 1 83 ? 9.345 5.741 -38.957 1.00 91.56 83 VAL A C 1
ATOM 667 O O . VAL A 1 83 ? 9.315 5.901 -37.736 1.00 91.56 83 VAL A O 1
ATOM 670 N N . ARG A 1 84 ? 10.487 5.805 -39.645 1.00 93.31 84 ARG A N 1
ATOM 671 C CA . ARG A 1 84 ? 11.784 6.082 -39.021 1.00 93.31 84 ARG A CA 1
ATOM 672 C C . ARG A 1 84 ? 11.782 7.427 -38.296 1.00 93.31 84 ARG A C 1
ATOM 674 O O . ARG A 1 84 ? 12.237 7.498 -37.155 1.00 93.31 84 ARG A O 1
ATOM 681 N N . ASN A 1 85 ? 11.234 8.470 -38.914 1.00 95.44 85 ASN A N 1
ATOM 682 C CA . ASN A 1 85 ? 11.124 9.806 -38.331 1.00 95.44 85 ASN A CA 1
ATOM 683 C C . ASN A 1 85 ? 10.146 9.825 -37.147 1.00 95.44 85 ASN A C 1
ATOM 685 O O . ASN A 1 85 ? 10.443 10.417 -36.107 1.00 95.44 85 ASN A O 1
ATOM 689 N N . LYS A 1 86 ? 9.010 9.123 -37.241 1.00 95.94 86 LYS A N 1
ATOM 690 C CA . LYS A 1 86 ? 8.053 8.956 -36.131 1.00 95.94 86 LYS A CA 1
ATOM 691 C C . LYS A 1 86 ? 8.690 8.236 -34.941 1.00 95.94 86 LYS A C 1
ATOM 693 O O . LYS A 1 86 ? 8.557 8.689 -33.806 1.00 95.94 86 LYS A O 1
ATOM 698 N N . ILE A 1 87 ? 9.430 7.157 -35.191 1.00 96.44 87 ILE A N 1
ATOM 699 C CA . ILE A 1 87 ? 10.166 6.427 -34.152 1.00 96.44 87 ILE A CA 1
ATOM 700 C C . ILE A 1 87 ? 11.256 7.321 -33.557 1.00 96.44 87 ILE A C 1
ATOM 702 O O . ILE A 1 87 ? 11.352 7.426 -32.336 1.00 96.44 87 ILE A O 1
ATOM 706 N N . GLY A 1 88 ? 12.038 8.008 -34.393 1.00 97.50 88 GLY A N 1
ATOM 707 C CA . GLY A 1 88 ? 13.114 8.896 -33.957 1.00 97.50 88 GLY A CA 1
ATOM 708 C C . GLY A 1 88 ? 12.614 10.046 -33.082 1.00 97.50 88 GLY A C 1
ATOM 709 O O . GLY A 1 88 ? 13.142 10.273 -31.996 1.00 97.50 88 GLY A O 1
ATOM 710 N N . THR A 1 89 ? 11.546 10.729 -33.495 1.00 97.00 89 THR A N 1
ATOM 711 C CA . THR A 1 89 ? 10.936 11.818 -32.710 1.00 97.00 89 THR A CA 1
ATOM 712 C C . THR A 1 89 ? 10.346 11.315 -31.390 1.00 97.00 89 THR A C 1
ATOM 714 O O . THR A 1 89 ? 10.571 11.925 -30.339 1.00 97.00 89 THR A O 1
ATOM 717 N N . ALA A 1 90 ? 9.646 10.175 -31.402 1.00 97.44 90 ALA A N 1
ATOM 718 C CA . ALA A 1 90 ? 9.114 9.559 -30.189 1.00 97.44 90 ALA A CA 1
ATOM 719 C C . ALA A 1 90 ? 10.228 9.130 -29.220 1.00 97.44 90 ALA A C 1
ATOM 721 O O . ALA A 1 90 ? 10.116 9.371 -28.014 1.00 97.44 90 ALA A O 1
ATOM 722 N N . LEU A 1 91 ? 11.306 8.536 -29.736 1.00 97.88 91 LEU A N 1
ATOM 723 C CA . LEU A 1 91 ? 12.458 8.102 -28.953 1.00 97.88 91 LEU A CA 1
ATOM 724 C C . LEU A 1 91 ? 13.166 9.292 -28.302 1.00 97.88 91 LEU A C 1
ATOM 726 O O . LEU A 1 91 ? 13.376 9.269 -27.091 1.00 97.88 91 LEU A O 1
ATOM 730 N N . THR A 1 92 ? 13.453 10.356 -29.056 1.00 97.56 92 THR A N 1
ATOM 731 C CA . THR A 1 92 ? 14.076 11.580 -28.523 1.00 97.56 92 THR A CA 1
ATOM 732 C C . THR A 1 92 ? 13.273 12.158 -27.356 1.00 97.56 92 THR A C 1
ATOM 734 O O . THR A 1 92 ? 13.844 12.484 -26.316 1.00 97.56 92 THR A O 1
ATOM 737 N N . ARG A 1 93 ? 11.937 12.203 -27.468 1.00 97.69 93 ARG A N 1
ATOM 738 C CA . ARG A 1 93 ? 11.052 12.652 -26.378 1.00 97.69 93 ARG A CA 1
ATOM 739 C C . ARG A 1 93 ? 11.094 11.730 -25.153 1.00 97.69 93 ARG A C 1
ATOM 741 O O . ARG A 1 93 ? 11.040 12.207 -24.025 1.00 97.69 93 ARG A O 1
ATOM 748 N N . ARG A 1 94 ? 11.158 10.408 -25.344 1.00 97.62 94 ARG A N 1
ATOM 749 C CA . ARG A 1 94 ? 11.244 9.444 -24.228 1.00 97.62 94 ARG A CA 1
ATOM 750 C C . ARG A 1 94 ? 12.591 9.517 -23.517 1.00 97.62 94 ARG A C 1
ATOM 752 O O . ARG A 1 94 ? 12.629 9.416 -22.296 1.00 97.62 94 ARG A O 1
ATOM 759 N N . LEU A 1 95 ? 13.674 9.703 -24.269 1.00 97.38 95 LEU A N 1
ATOM 760 C CA . LEU A 1 95 ? 15.020 9.816 -23.718 1.00 97.38 95 LEU A CA 1
ATOM 761 C C . LEU A 1 95 ? 15.213 11.119 -22.936 1.00 97.38 95 LEU A C 1
ATOM 763 O O . LEU A 1 95 ? 15.873 11.087 -21.902 1.00 97.38 95 LEU A O 1
ATOM 767 N N . SER A 1 96 ? 14.604 12.232 -23.365 1.00 96.88 96 SER A N 1
ATOM 768 C CA . SER A 1 96 ? 14.677 13.498 -22.618 1.00 96.88 96 SER A CA 1
ATOM 769 C C . SER A 1 96 ? 13.916 13.464 -21.290 1.00 96.88 96 SER A C 1
ATOM 771 O O . SER A 1 96 ? 14.305 14.138 -20.344 1.00 96.88 96 SER A O 1
ATOM 773 N N . GLN A 1 97 ? 12.857 12.657 -21.201 1.00 96.31 97 GLN A N 1
ATOM 774 C CA . GLN A 1 97 ? 12.050 12.471 -19.989 1.00 96.31 97 GLN A CA 1
ATOM 775 C C . GLN A 1 97 ? 12.430 11.207 -19.205 1.00 96.31 97 GLN A C 1
ATOM 777 O O . GLN A 1 97 ? 11.637 10.718 -18.399 1.00 96.31 97 GLN A O 1
ATOM 782 N N . ARG A 1 98 ? 13.603 10.623 -19.470 1.00 96.81 98 ARG A N 1
ATOM 783 C CA . ARG A 1 98 ? 14.008 9.346 -18.879 1.00 96.81 98 ARG A CA 1
ATOM 784 C C . ARG A 1 98 ? 14.214 9.496 -17.360 1.00 96.81 98 ARG A C 1
ATOM 786 O O . ARG A 1 98 ? 15.113 10.235 -16.964 1.00 96.81 98 ARG A O 1
ATOM 793 N N . PRO A 1 99 ? 13.455 8.769 -16.515 1.00 96.50 99 PRO A N 1
ATOM 794 C CA . PRO A 1 99 ? 13.650 8.788 -15.066 1.00 96.50 99 PRO A CA 1
ATOM 795 C C . PRO A 1 99 ? 15.020 8.242 -14.659 1.00 96.50 99 PRO A C 1
ATOM 797 O O . PRO A 1 99 ? 15.582 7.373 -15.338 1.00 96.50 99 PRO A O 1
ATOM 800 N N . THR A 1 100 ? 15.536 8.712 -13.525 1.00 95.88 100 THR A N 1
ATOM 801 C CA . THR A 1 100 ? 16.793 8.205 -12.957 1.00 95.88 100 THR A CA 1
ATOM 802 C C . THR A 1 100 ? 16.608 6.810 -12.346 1.00 95.88 100 THR A C 1
ATOM 804 O O . THR A 1 100 ? 15.501 6.409 -11.983 1.00 95.88 100 THR A O 1
ATOM 807 N N . ALA A 1 101 ? 17.696 6.041 -12.217 1.00 93.75 101 ALA A N 1
ATOM 808 C CA . ALA A 1 101 ? 17.642 4.707 -11.609 1.00 93.75 101 ALA A CA 1
ATOM 809 C C . ALA A 1 101 ? 17.124 4.756 -10.158 1.00 93.75 101 ALA A C 1
ATOM 811 O O . ALA A 1 101 ? 16.265 3.962 -9.784 1.00 93.75 101 ALA A O 1
ATOM 812 N N . GLN A 1 102 ? 17.557 5.757 -9.385 1.00 92.94 102 GLN A N 1
ATOM 813 C CA . GLN A 1 102 ? 17.125 5.964 -8.002 1.00 92.94 102 GLN A CA 1
ATOM 814 C C . GLN A 1 102 ? 15.618 6.255 -7.891 1.00 92.94 102 GLN A C 1
ATOM 816 O O . GLN A 1 102 ? 14.955 5.745 -6.990 1.00 92.94 102 GLN A O 1
ATOM 821 N N . GLU A 1 103 ? 15.039 7.026 -8.816 1.00 94.56 103 GLU A N 1
ATOM 822 C CA . GLU A 1 103 ? 13.585 7.249 -8.854 1.00 94.56 103 GLU A CA 1
ATOM 823 C C . GLU A 1 103 ? 12.812 5.958 -9.146 1.00 94.56 103 GLU A C 1
ATOM 825 O O . GLU A 1 103 ? 11.744 5.721 -8.577 1.00 94.56 103 GLU A O 1
ATOM 830 N N . LEU A 1 104 ? 13.340 5.106 -10.031 1.00 95.25 104 LEU A N 1
ATOM 831 C CA . LEU A 1 104 ? 12.738 3.804 -10.318 1.00 95.25 104 LEU A CA 1
ATOM 832 C C . LEU A 1 104 ? 12.832 2.860 -9.114 1.00 95.25 104 LEU A C 1
ATOM 834 O O . LEU A 1 104 ? 11.891 2.099 -8.887 1.00 95.25 104 LEU A O 1
ATOM 838 N N . GLU A 1 105 ? 13.906 2.929 -8.325 1.00 91.69 105 GLU A N 1
ATOM 839 C CA . GLU A 1 105 ? 14.041 2.193 -7.060 1.00 91.69 105 GLU A CA 1
ATOM 840 C C . GLU A 1 105 ? 13.044 2.673 -6.003 1.00 91.69 105 GLU A C 1
ATOM 842 O O . GLU A 1 105 ? 12.364 1.860 -5.377 1.00 91.69 105 GLU A O 1
ATOM 847 N N . GLN A 1 106 ? 12.878 3.989 -5.852 1.00 93.25 106 GLN A N 1
ATOM 848 C CA . GLN A 1 106 ? 11.892 4.580 -4.937 1.00 93.25 106 GLN A CA 1
ATOM 849 C C . GLN A 1 106 ? 10.457 4.195 -5.306 1.00 93.25 106 GLN A C 1
ATOM 851 O O . GLN A 1 106 ? 9.632 3.936 -4.430 1.00 93.25 106 GLN A O 1
ATOM 856 N N . ARG A 1 107 ? 10.160 4.117 -6.607 1.00 95.12 107 ARG A N 1
ATOM 857 C CA . ARG A 1 107 ? 8.873 3.621 -7.118 1.00 95.12 107 ARG A CA 1
ATOM 858 C C . ARG A 1 107 ? 8.761 2.096 -7.105 1.00 95.12 107 ARG A C 1
ATOM 860 O O . ARG A 1 107 ? 7.736 1.574 -7.536 1.00 95.12 107 ARG A O 1
ATOM 867 N N . ASN A 1 108 ? 9.779 1.386 -6.614 1.00 90.50 108 ASN A N 1
ATOM 868 C CA . ASN A 1 108 ? 9.836 -0.074 -6.544 1.00 90.50 108 ASN A CA 1
ATOM 869 C C . ASN A 1 108 ? 9.669 -0.761 -7.919 1.00 90.50 108 ASN A C 1
ATOM 871 O O . ASN A 1 108 ? 9.161 -1.879 -8.013 1.00 90.50 108 ASN A O 1
ATOM 875 N N . ILE A 1 109 ? 10.081 -0.075 -8.990 1.00 92.12 109 ILE A N 1
ATOM 876 C CA . ILE A 1 109 ? 10.119 -0.595 -10.364 1.00 92.12 109 ILE A CA 1
ATOM 877 C C . ILE A 1 109 ? 11.468 -1.273 -10.606 1.00 92.12 109 ILE A C 1
ATOM 879 O O . ILE A 1 109 ? 11.518 -2.408 -11.077 1.00 92.12 109 ILE A O 1
ATOM 883 N N . LEU A 1 110 ? 12.560 -0.587 -10.258 1.00 90.88 110 LEU A N 1
ATOM 884 C CA . LEU A 1 110 ? 13.898 -1.167 -10.246 1.00 90.88 110 LEU A CA 1
ATOM 885 C C . LEU A 1 110 ? 14.162 -1.743 -8.852 1.00 90.88 110 LEU A C 1
ATOM 887 O O . LEU A 1 110 ? 13.956 -1.071 -7.848 1.00 90.88 110 LEU A O 1
ATOM 891 N N . GLN A 1 111 ? 14.577 -3.003 -8.771 1.00 86.31 111 GLN A N 1
ATOM 892 C CA . GLN A 1 111 ? 14.836 -3.650 -7.486 1.00 86.31 111 GLN A CA 1
ATOM 893 C C . GLN A 1 111 ? 16.319 -3.513 -7.139 1.00 86.31 111 GLN A C 1
ATOM 895 O O . GLN A 1 111 ? 17.166 -4.003 -7.874 1.00 86.31 111 GLN A O 1
ATOM 900 N N . ALA A 1 112 ? 16.622 -2.876 -6.007 1.00 73.62 112 ALA A N 1
ATOM 901 C CA . ALA A 1 112 ? 17.995 -2.587 -5.583 1.00 73.62 112 ALA A CA 1
ATOM 902 C C . ALA A 1 112 ? 18.752 -3.789 -4.970 1.00 73.62 112 ALA A C 1
ATOM 904 O O . ALA A 1 112 ? 19.931 -3.670 -4.656 1.00 73.62 112 ALA A O 1
ATOM 905 N N . LYS A 1 113 ? 18.081 -4.928 -4.730 1.00 77.50 113 LYS A N 1
ATOM 906 C CA . LYS A 1 113 ? 18.631 -6.085 -3.997 1.00 77.50 113 LYS A CA 1
ATOM 907 C C . LYS A 1 113 ? 18.453 -7.387 -4.770 1.00 77.50 113 LYS A C 1
ATOM 909 O O . LYS A 1 113 ? 17.422 -7.576 -5.418 1.00 77.50 113 LYS A O 1
ATOM 914 N N . ASP A 1 114 ? 19.394 -8.310 -4.580 1.00 86.12 114 ASP A N 1
ATOM 915 C CA . ASP A 1 114 ? 19.326 -9.671 -5.111 1.00 86.12 114 ASP A CA 1
ATOM 916 C C . ASP A 1 114 ? 18.078 -10.422 -4.622 1.00 86.12 114 ASP A C 1
ATOM 918 O O . ASP A 1 114 ? 17.623 -10.286 -3.480 1.00 86.12 114 ASP A O 1
ATOM 922 N N . GLU A 1 115 ? 17.516 -11.271 -5.487 1.00 87.19 115 GLU A N 1
ATOM 923 C CA . GLU A 1 115 ? 16.269 -11.988 -5.187 1.00 87.19 115 GLU A CA 1
ATOM 924 C C . GLU A 1 115 ? 16.414 -12.941 -3.985 1.00 87.19 115 GLU A C 1
ATOM 926 O O . GLU A 1 115 ? 15.456 -13.162 -3.236 1.00 87.19 115 GLU A O 1
ATOM 931 N N . ALA A 1 116 ? 17.620 -13.465 -3.748 1.00 90.00 116 ALA A N 1
ATOM 932 C CA . ALA A 1 116 ? 17.926 -14.283 -2.577 1.00 90.00 116 ALA A CA 1
ATOM 933 C C . ALA A 1 116 ? 17.777 -13.488 -1.267 1.00 90.00 116 ALA A C 1
ATOM 935 O O . ALA A 1 116 ? 17.110 -13.951 -0.334 1.00 90.00 116 ALA A O 1
ATOM 936 N N . ASP A 1 117 ? 18.312 -12.267 -1.221 1.00 89.56 117 ASP A N 1
ATOM 937 C CA . ASP A 1 117 ? 18.221 -11.391 -0.053 1.00 89.56 117 ASP A CA 1
ATOM 938 C C . ASP A 1 117 ? 16.788 -10.936 0.197 1.00 89.56 117 ASP A C 1
ATOM 940 O O . ASP A 1 117 ? 16.322 -10.955 1.337 1.00 89.56 117 ASP A O 1
ATOM 944 N N . ARG A 1 118 ? 16.028 -10.630 -0.859 1.00 89.06 118 ARG A N 1
ATOM 945 C CA . ARG A 1 118 ? 14.597 -10.307 -0.733 1.00 89.06 118 ARG A CA 1
ATOM 946 C C . ARG A 1 118 ? 13.798 -11.465 -0.155 1.00 89.06 118 ARG A C 1
ATOM 948 O O . ARG A 1 118 ? 12.893 -11.255 0.655 1.00 89.06 118 ARG A O 1
ATOM 955 N N . ARG A 1 119 ? 14.096 -12.700 -0.565 1.00 92.25 119 ARG A N 1
ATOM 956 C CA . ARG A 1 119 ? 13.441 -13.896 -0.018 1.00 92.25 119 ARG A CA 1
ATOM 957 C C . ARG A 1 119 ? 13.769 -14.079 1.461 1.00 92.25 119 ARG A C 1
ATOM 959 O O . ARG A 1 119 ? 12.861 -14.382 2.237 1.00 92.25 119 ARG A O 1
ATOM 966 N N . LYS A 1 120 ? 15.025 -13.856 1.851 1.00 94.69 120 LYS A N 1
ATOM 967 C CA . LYS A 1 120 ? 15.470 -13.903 3.250 1.00 94.69 120 LYS A CA 1
ATOM 968 C C . LYS A 1 120 ? 14.823 -12.803 4.094 1.00 94.69 120 LYS A C 1
ATOM 970 O O . LYS A 1 120 ? 14.320 -13.081 5.176 1.00 94.69 120 LYS A O 1
ATOM 975 N N . GLU A 1 121 ? 14.749 -11.580 3.580 1.00 94.75 121 GLU A N 1
ATOM 976 C CA . GLU A 1 121 ? 14.083 -10.458 4.247 1.00 94.75 121 GLU A CA 1
ATOM 977 C C . GLU A 1 121 ? 12.586 -10.747 4.436 1.00 94.75 121 GLU A C 1
ATOM 979 O O . GLU A 1 121 ? 12.050 -10.604 5.536 1.00 94.75 121 GLU A O 1
ATOM 984 N N . ARG A 1 122 ? 11.914 -11.260 3.398 1.00 95.88 122 ARG A N 1
ATOM 985 C CA . ARG A 1 122 ? 10.509 -11.685 3.484 1.00 95.88 122 ARG A CA 1
ATOM 986 C C . ARG A 1 122 ? 10.296 -12.785 4.523 1.00 95.88 122 ARG A C 1
ATOM 988 O O . ARG A 1 122 ? 9.353 -12.696 5.313 1.00 95.88 122 ARG A O 1
ATOM 995 N N . SER A 1 123 ? 11.143 -13.816 4.542 1.00 96.88 123 SER A N 1
ATOM 996 C CA . SER A 1 123 ? 11.015 -14.915 5.505 1.00 96.88 123 SER A CA 1
ATOM 997 C C . SER A 1 123 ? 11.301 -14.453 6.935 1.00 96.88 123 SER A C 1
ATOM 999 O O . SER A 1 123 ? 10.598 -14.859 7.863 1.00 96.88 123 SER A O 1
ATOM 1001 N N . GLU A 1 124 ? 12.247 -13.535 7.124 1.00 97.38 124 GLU A N 1
ATOM 1002 C CA . GLU A 1 124 ? 12.542 -12.942 8.422 1.00 97.38 124 GLU A CA 1
ATOM 1003 C C . GLU A 1 124 ? 11.409 -12.044 8.929 1.00 97.38 124 GLU A C 1
ATOM 1005 O O . GLU A 1 124 ? 11.010 -12.160 10.093 1.00 97.38 124 GLU A O 1
ATOM 1010 N N . ILE A 1 125 ? 10.836 -11.203 8.064 1.00 97.88 125 ILE A N 1
ATOM 1011 C CA . ILE A 1 125 ? 9.663 -10.385 8.395 1.00 97.88 125 ILE A CA 1
ATOM 1012 C C . ILE A 1 125 ? 8.497 -11.289 8.793 1.00 97.88 125 ILE A C 1
ATOM 1014 O O . ILE A 1 125 ? 7.889 -11.061 9.842 1.00 97.88 125 ILE A O 1
ATOM 1018 N N . LYS A 1 126 ? 8.223 -12.340 8.010 1.00 98.25 126 LYS A N 1
ATOM 1019 C CA . LYS A 1 126 ? 7.164 -13.315 8.302 1.00 98.25 126 LYS A CA 1
ATOM 1020 C C . LYS A 1 126 ? 7.397 -13.986 9.655 1.00 98.25 126 LYS A C 1
ATOM 1022 O O . LYS A 1 126 ? 6.516 -13.947 10.508 1.00 98.25 126 LYS A O 1
ATOM 1027 N N . ARG A 1 127 ? 8.604 -14.507 9.899 1.00 98.25 127 ARG A N 1
ATOM 1028 C CA . ARG A 1 127 ? 8.999 -15.127 11.175 1.00 98.25 127 ARG A CA 1
ATOM 1029 C C . ARG A 1 127 ? 8.786 -14.180 12.356 1.00 98.25 127 ARG A C 1
ATOM 1031 O O . ARG A 1 127 ? 8.211 -14.566 13.374 1.00 98.25 127 ARG A O 1
ATOM 1038 N N . ARG A 1 128 ? 9.238 -12.929 12.228 1.00 98.19 128 ARG A N 1
ATOM 1039 C CA . ARG A 1 128 ? 9.102 -11.907 13.274 1.00 98.19 128 ARG A CA 1
ATOM 1040 C C . ARG A 1 128 ? 7.638 -11.567 13.543 1.00 98.19 128 ARG A C 1
ATOM 1042 O O . ARG A 1 128 ? 7.266 -11.427 14.707 1.00 98.19 128 ARG A O 1
ATOM 1049 N N . LEU A 1 129 ? 6.830 -11.428 12.495 1.00 98.38 129 LEU A N 1
ATOM 1050 C CA . LEU A 1 129 ? 5.406 -11.126 12.608 1.00 98.38 129 LEU A CA 1
ATOM 1051 C C . LEU A 1 129 ? 4.646 -12.268 13.285 1.00 98.38 129 LEU A C 1
ATOM 1053 O O . LEU A 1 129 ? 3.935 -12.008 14.250 1.00 98.38 129 LEU A O 1
ATOM 1057 N N . THR A 1 130 ? 4.851 -13.516 12.853 1.00 97.75 130 THR A N 1
ATOM 1058 C CA . THR A 1 130 ? 4.212 -14.693 13.461 1.00 97.75 130 THR A CA 1
ATOM 1059 C C . THR A 1 130 ? 4.470 -14.747 14.965 1.00 97.75 130 THR A C 1
ATOM 1061 O O . THR A 1 130 ? 3.529 -14.886 15.739 1.00 97.75 130 THR A O 1
ATOM 1064 N N . ARG A 1 131 ? 5.721 -14.529 15.394 1.00 98.06 131 ARG A N 1
ATOM 1065 C CA . ARG A 1 131 ? 6.077 -14.479 16.820 1.00 98.06 131 ARG A CA 1
ATOM 1066 C C . ARG A 1 131 ? 5.386 -13.335 17.573 1.00 98.06 131 ARG A C 1
ATOM 1068 O O . ARG A 1 131 ? 4.980 -13.513 18.715 1.00 98.06 131 ARG A O 1
ATOM 1075 N N . LYS A 1 132 ? 5.263 -12.151 16.959 1.00 97.94 132 LYS A N 1
ATOM 1076 C CA . LYS A 1 132 ? 4.564 -11.006 17.574 1.00 97.94 132 LYS A CA 1
ATOM 1077 C C . LYS A 1 132 ? 3.065 -11.263 17.724 1.00 97.94 132 LYS A C 1
ATOM 1079 O O . LYS A 1 132 ? 2.488 -10.871 18.729 1.00 97.94 132 LYS A O 1
ATOM 1084 N N . LEU A 1 133 ? 2.448 -11.907 16.737 1.00 96.94 133 LEU A N 1
ATOM 1085 C CA . LEU A 1 133 ? 1.023 -12.226 16.771 1.00 96.94 133 LEU A CA 1
ATOM 1086 C C . LEU A 1 133 ? 0.709 -13.343 17.772 1.00 96.94 133 LEU A C 1
ATOM 1088 O O . LEU A 1 133 ? -0.321 -13.271 18.432 1.00 96.94 133 LEU A O 1
ATOM 1092 N N . SER A 1 134 ? 1.598 -14.329 17.936 1.00 96.62 134 SER A N 1
ATOM 1093 C CA . SER A 1 134 ? 1.405 -15.407 18.916 1.00 96.62 134 SER A CA 1
ATOM 1094 C C . SER A 1 134 ? 1.542 -14.940 20.366 1.00 96.62 134 SER A C 1
ATOM 1096 O O . SER A 1 134 ? 0.973 -15.550 21.259 1.00 96.62 134 SER A O 1
ATOM 1098 N N . GLN A 1 135 ? 2.308 -13.876 20.613 1.00 96.06 135 GLN A N 1
ATOM 1099 C CA . GLN A 1 135 ? 2.505 -13.277 21.941 1.00 96.06 135 GLN A CA 1
ATOM 1100 C C . GLN A 1 135 ? 1.681 -11.994 22.110 1.00 96.06 135 GLN A C 1
ATOM 1102 O O . GLN A 1 135 ? 2.079 -11.071 22.823 1.00 96.06 135 GLN A O 1
ATOM 1107 N N . ARG A 1 136 ? 0.559 -11.892 21.394 1.00 95.81 136 ARG A N 1
ATOM 1108 C CA . ARG A 1 136 ? -0.311 -10.724 21.470 1.00 95.81 136 ARG A CA 1
ATOM 1109 C C . ARG A 1 136 ? -1.052 -10.737 22.819 1.00 95.81 136 ARG A C 1
ATOM 1111 O O . ARG A 1 136 ? -1.742 -11.717 23.086 1.00 95.81 136 ARG A O 1
ATOM 1118 N N . PRO A 1 137 ? -0.935 -9.681 23.646 1.00 94.00 137 PRO A N 1
ATOM 1119 C CA . PRO A 1 137 ? -1.598 -9.625 24.946 1.00 94.00 137 PRO A CA 1
ATOM 1120 C C . PRO A 1 137 ? -3.118 -9.598 24.790 1.00 94.00 137 PRO A C 1
ATOM 1122 O O . PRO A 1 137 ? -3.646 -9.035 23.822 1.00 94.00 137 PRO A O 1
ATOM 1125 N N . THR A 1 138 ? -3.817 -10.189 25.754 1.00 91.56 138 THR A N 1
ATOM 1126 C CA . THR A 1 138 ? -5.283 -10.187 25.790 1.00 91.56 138 THR A CA 1
ATOM 1127 C C . THR A 1 138 ? -5.836 -8.822 26.213 1.00 91.56 138 THR A C 1
ATOM 1129 O O . THR A 1 138 ? -5.142 -7.993 26.805 1.00 91.56 138 THR A O 1
ATOM 1132 N N . VAL A 1 139 ? -7.117 -8.568 25.927 1.00 88.31 139 VAL A N 1
ATOM 1133 C CA . VAL A 1 139 ? -7.785 -7.318 26.336 1.00 88.31 139 VAL A CA 1
ATOM 1134 C C . VAL A 1 139 ? -7.791 -7.175 27.863 1.00 88.31 139 VAL A C 1
ATOM 1136 O O . VAL A 1 139 ? -7.492 -6.096 28.375 1.00 88.31 139 VAL A O 1
ATOM 1139 N N . ALA A 1 140 ? -8.035 -8.275 28.584 1.00 88.44 140 ALA A N 1
ATOM 1140 C CA . ALA A 1 140 ? -8.012 -8.309 30.045 1.00 88.44 140 ALA A CA 1
ATOM 1141 C C . ALA A 1 140 ? -6.636 -7.915 30.615 1.00 88.44 140 ALA A C 1
ATOM 1143 O O . ALA A 1 140 ? -6.555 -7.108 31.540 1.00 88.44 140 ALA A O 1
ATOM 1144 N N . GLU A 1 141 ? -5.539 -8.406 30.025 1.00 92.44 141 GLU A N 1
ATOM 1145 C CA . GLU A 1 141 ? -4.178 -8.013 30.423 1.00 92.44 141 GLU A CA 1
ATOM 1146 C C . GLU A 1 141 ? -3.917 -6.518 30.210 1.00 92.44 141 GLU A C 1
ATOM 1148 O O . GLU A 1 141 ? -3.311 -5.858 31.056 1.00 92.44 141 GLU A O 1
ATOM 1153 N N . LEU A 1 142 ? -4.371 -5.957 29.088 1.00 91.19 142 LEU A N 1
ATOM 1154 C CA . LEU A 1 142 ? -4.186 -4.537 28.786 1.00 91.19 142 LEU A CA 1
ATOM 1155 C C . LEU A 1 142 ? -4.999 -3.628 29.725 1.00 91.19 142 LEU A C 1
ATOM 1157 O O . LEU A 1 142 ? -4.508 -2.561 30.110 1.00 91.19 142 LEU A O 1
ATOM 1161 N N . GLN A 1 143 ? -6.200 -4.054 30.130 1.00 86.50 143 GLN A N 1
ATOM 1162 C CA . GLN A 1 143 ? -7.014 -3.382 31.150 1.00 86.50 143 GLN A CA 1
ATOM 1163 C C . GLN A 1 143 ? -6.367 -3.467 32.538 1.00 86.50 143 GLN A C 1
ATOM 1165 O O . GLN A 1 143 ? -6.238 -2.445 33.213 1.00 86.50 143 GLN A O 1
ATOM 1170 N N . ALA A 1 144 ? -5.876 -4.648 32.940 1.00 90.50 144 ALA A N 1
ATOM 1171 C CA . ALA A 1 144 ? -5.166 -4.838 34.209 1.00 90.50 144 ALA A CA 1
ATOM 1172 C C . ALA A 1 144 ? -3.915 -3.947 34.302 1.00 90.50 144 ALA A C 1
ATOM 1174 O O . ALA A 1 144 ? -3.619 -3.369 35.349 1.00 90.50 144 ALA A O 1
ATOM 1175 N N . ARG A 1 145 ? -3.217 -3.760 33.176 1.00 93.25 145 ARG A N 1
ATOM 1176 C CA . ARG A 1 145 ? -2.068 -2.848 33.052 1.00 93.25 145 ARG A CA 1
ATOM 1177 C C . ARG A 1 145 ? -2.460 -1.374 32.896 1.00 93.25 145 ARG A C 1
ATOM 1179 O O . ARG A 1 145 ? -1.570 -0.537 32.766 1.00 93.25 145 ARG A O 1
ATOM 1186 N N . LYS A 1 146 ? -3.758 -1.046 32.901 1.00 89.94 146 LYS A N 1
ATOM 1187 C CA . LYS A 1 146 ? -4.323 0.306 32.712 1.00 89.94 146 LYS A CA 1
ATOM 1188 C C . LYS A 1 146 ? -3.852 1.001 31.426 1.00 89.94 146 LYS A C 1
ATOM 1190 O O . LYS A 1 146 ? -3.820 2.229 31.358 1.00 89.94 146 LYS A O 1
ATOM 1195 N N . ILE A 1 147 ? -3.498 0.218 30.406 1.00 88.06 147 ILE A N 1
ATOM 1196 C CA . ILE A 1 147 ? -3.158 0.719 29.066 1.00 88.06 147 ILE A CA 1
ATOM 1197 C C . ILE A 1 147 ? -4.446 1.121 28.341 1.00 88.06 147 ILE A C 1
ATOM 1199 O O . ILE A 1 147 ? -4.496 2.150 27.675 1.00 88.06 147 ILE A O 1
ATOM 1203 N N . LEU A 1 148 ? -5.511 0.342 28.534 1.00 83.06 148 LEU A N 1
ATOM 1204 C CA . LEU A 1 148 ? -6.855 0.662 28.067 1.00 83.06 148 LEU A CA 1
ATOM 1205 C C . LEU A 1 148 ? -7.634 1.313 29.209 1.00 83.06 148 LEU A C 1
ATOM 1207 O O . LEU 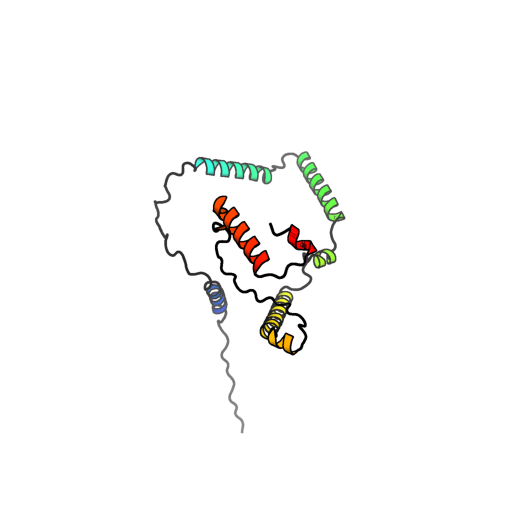A 1 148 ? -7.916 0.663 30.213 1.00 83.06 148 LEU A O 1
ATOM 1211 N N . ARG A 1 149 ? -7.928 2.614 29.082 1.00 77.25 149 ARG A N 1
ATOM 1212 C CA . ARG A 1 149 ? -8.580 3.423 30.136 1.00 77.25 149 ARG A CA 1
ATOM 1213 C C . ARG A 1 149 ? -10.092 3.555 29.959 1.00 77.25 149 ARG A C 1
ATOM 1215 O O . ARG A 1 149 ? -10.781 3.891 30.914 1.00 77.25 149 ARG A O 1
ATOM 1222 N N . PHE A 1 150 ? -10.596 3.306 28.756 1.00 73.44 150 PHE A N 1
ATOM 1223 C CA . PHE A 1 150 ? -12.011 3.355 28.415 1.00 73.44 150 PHE A CA 1
ATOM 1224 C C . PHE A 1 150 ? -12.445 2.017 27.820 1.00 73.44 150 PHE A C 1
ATOM 1226 O O . PHE A 1 150 ? -11.616 1.237 27.346 1.00 73.44 150 PHE A O 1
ATOM 1233 N N . HIS A 1 151 ? -13.750 1.757 27.847 1.00 67.56 151 HIS A N 1
ATOM 1234 C CA . HIS A 1 151 ? -14.372 0.615 27.179 1.00 67.56 151 HIS A CA 1
ATOM 1235 C C . HIS A 1 151 ? -14.378 0.847 25.651 1.00 67.56 151 HIS A C 1
ATOM 1237 O O . HIS A 1 151 ? -15.430 0.928 25.033 1.00 67.56 151 HIS A O 1
ATOM 1243 N N . GLU A 1 152 ? -13.199 1.040 25.047 1.00 64.31 152 GLU A N 1
ATOM 1244 C CA . GLU A 1 152 ? -13.023 1.251 23.598 1.00 64.31 152 GLU A CA 1
ATOM 1245 C C . GLU A 1 152 ? -13.358 -0.004 22.793 1.00 64.31 152 GLU A C 1
ATOM 1247 O O . GLU A 1 152 ? -13.816 0.063 21.656 1.00 64.31 152 GLU A O 1
ATOM 1252 N N . TYR A 1 153 ? -13.124 -1.166 23.398 1.00 62.12 153 TYR A N 1
ATOM 1253 C CA . TYR A 1 153 ? -13.411 -2.450 22.787 1.00 62.12 153 TYR A CA 1
ATOM 1254 C C . TYR A 1 153 ? -14.872 -2.774 23.048 1.00 62.12 153 TYR A C 1
ATOM 1256 O O . TYR A 1 153 ? -15.228 -3.359 24.068 1.00 62.12 153 TYR A O 1
ATOM 1264 N N . VAL A 1 154 ? -15.712 -2.339 22.115 1.00 64.88 154 VAL A N 1
ATOM 1265 C CA . VAL A 1 154 ? -17.078 -2.830 21.993 1.00 64.88 154 V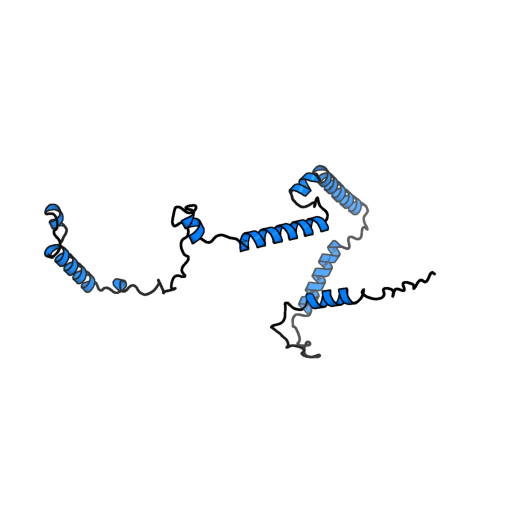AL A CA 1
ATOM 1266 C C . VAL A 1 154 ? -16.988 -4.306 21.622 1.00 64.88 154 VAL A C 1
ATOM 1268 O O . VAL A 1 154 ? -16.375 -4.669 20.617 1.00 64.88 154 VAL A O 1
ATOM 1271 N N . GLU A 1 155 ? -17.574 -5.171 22.441 1.00 70.44 155 GLU A N 1
ATOM 1272 C CA . GLU A 1 155 ? -17.770 -6.563 22.063 1.00 70.44 155 GLU A CA 1
ATOM 1273 C C . GLU A 1 155 ? -18.721 -6.602 20.862 1.00 70.44 155 GLU A C 1
ATOM 1275 O O . GLU A 1 155 ? -19.897 -6.249 20.969 1.00 70.44 155 GLU A O 1
ATOM 1280 N N . CYS A 1 156 ? -18.214 -7.010 19.696 1.00 66.69 156 CYS A N 1
ATOM 1281 C CA . CYS A 1 156 ? -19.049 -7.279 18.530 1.00 66.69 156 CYS A CA 1
ATOM 1282 C C . CYS A 1 156 ? -19.827 -8.575 18.772 1.00 66.69 156 CYS A C 1
ATOM 1284 O O . CYS A 1 156 ? -19.444 -9.653 18.315 1.00 66.69 156 CYS A O 1
ATOM 1286 N N . THR A 1 157 ? -20.913 -8.475 19.526 1.00 68.69 157 THR A N 1
ATOM 1287 C CA . THR A 1 157 ? -21.906 -9.541 19.619 1.00 68.69 157 THR A CA 1
ATOM 1288 C C . THR A 1 157 ? -22.722 -9.557 18.325 1.00 68.69 157 THR A C 1
ATOM 1290 O O . THR A 1 157 ? -23.077 -8.508 17.785 1.00 68.69 157 THR A O 1
ATOM 1293 N N . HIS A 1 158 ? -22.982 -10.747 17.773 1.00 77.06 158 HIS A N 1
ATOM 1294 C CA . HIS A 1 158 ? -23.905 -10.865 16.644 1.00 77.06 158 HIS A CA 1
ATOM 1295 C C . HIS A 1 158 ? -25.298 -10.457 17.124 1.00 77.06 158 HIS A C 1
ATOM 1297 O O . HIS A 1 158 ? -25.857 -11.080 18.028 1.00 77.06 158 HIS A O 1
ATOM 1303 N N . ALA A 1 159 ? -25.848 -9.397 16.534 1.00 77.25 159 ALA A N 1
ATOM 1304 C CA . ALA A 1 159 ? -27.237 -9.041 16.756 1.00 77.25 159 ALA A CA 1
ATOM 1305 C C . ALA A 1 159 ? -28.127 -10.145 16.173 1.00 77.25 159 ALA A C 1
ATOM 1307 O O . ALA A 1 159 ? -27.853 -10.665 15.094 1.00 77.25 159 ALA A O 1
ATOM 1308 N N . GLN A 1 160 ? -29.196 -10.497 16.886 1.00 79.06 160 GLN A N 1
ATOM 1309 C CA . GLN A 1 160 ? -30.247 -11.333 16.313 1.00 79.06 160 GLN A CA 1
ATOM 1310 C C . GLN A 1 160 ? -30.873 -10.574 15.136 1.00 79.06 160 GLN A C 1
ATOM 1312 O O . GLN A 1 160 ? -31.351 -9.449 15.315 1.00 79.06 160 GLN A O 1
ATOM 1317 N N . ASP A 1 161 ? -30.874 -11.184 13.951 1.00 76.06 161 ASP A N 1
ATOM 1318 C CA . ASP A 1 161 ? -31.574 -10.664 12.776 1.00 76.06 161 ASP A CA 1
ATOM 1319 C C . ASP A 1 161 ? -33.074 -10.924 12.937 1.00 76.06 161 ASP A C 1
ATOM 1321 O O . ASP A 1 161 ? -33.642 -11.877 12.406 1.00 76.06 161 ASP A O 1
ATOM 1325 N N . TYR A 1 162 ? -33.727 -10.077 13.731 1.00 76.38 162 TYR A N 1
ATOM 1326 C CA . TYR A 1 162 ? -35.181 -9.995 13.751 1.00 76.38 162 TYR A CA 1
ATOM 1327 C C . TYR A 1 162 ? -35.664 -9.028 12.667 1.00 76.38 162 TYR A C 1
ATOM 1329 O O . TYR A 1 162 ? -35.040 -7.998 12.394 1.00 76.38 162 TYR A O 1
ATOM 1337 N N . ASP A 1 163 ? -36.802 -9.347 12.051 1.00 78.81 163 ASP A N 1
ATOM 1338 C CA . ASP A 1 163 ? -37.387 -8.523 10.999 1.00 78.81 163 ASP A CA 1
ATOM 1339 C C . ASP A 1 163 ? -37.878 -7.176 11.558 1.00 78.81 163 ASP A C 1
ATOM 1341 O O . ASP A 1 163 ? -38.953 -7.055 12.148 1.00 78.81 163 ASP A O 1
ATOM 1345 N N . ARG A 1 164 ? -37.080 -6.125 11.352 1.00 77.00 164 ARG A N 1
ATOM 1346 C CA . ARG A 1 164 ? -37.412 -4.742 11.743 1.00 77.00 164 ARG A CA 1
ATOM 1347 C C . ARG A 1 164 ? -38.507 -4.119 10.875 1.00 77.00 164 ARG A C 1
ATOM 1349 O O . ARG A 1 164 ? -38.940 -2.999 11.153 1.00 77.00 164 ARG A O 1
ATOM 1356 N N . ARG A 1 165 ? -38.919 -4.801 9.803 1.00 76.69 165 ARG A N 1
ATOM 1357 C CA . ARG A 1 165 ? -40.006 -4.386 8.909 1.00 76.69 165 ARG A CA 1
ATOM 1358 C C . ARG A 1 165 ? -41.353 -4.960 9.346 1.00 76.69 165 ARG A C 1
ATOM 1360 O O . ARG A 1 165 ? -42.344 -4.657 8.688 1.00 76.69 165 ARG A O 1
ATOM 1367 N N . ALA A 1 166 ? -41.398 -5.731 10.439 1.00 75.19 166 ALA A N 1
ATOM 1368 C CA . ALA A 1 166 ? -42.633 -6.258 11.003 1.00 75.19 166 ALA A CA 1
ATOM 1369 C C . ALA A 1 166 ? -43.685 -5.154 11.214 1.00 75.19 166 ALA A C 1
ATOM 1371 O O . ALA A 1 166 ? -43.369 -4.022 11.600 1.00 75.19 166 ALA A O 1
ATOM 1372 N N . ASP A 1 167 ? -44.946 -5.503 10.943 1.00 73.56 167 ASP A N 1
ATOM 1373 C CA . ASP A 1 167 ? -46.080 -4.586 11.011 1.00 73.56 167 ASP A CA 1
ATOM 1374 C C . ASP A 1 167 ? -46.206 -4.028 12.429 1.00 73.56 167 ASP A C 1
ATOM 1376 O O . ASP A 1 167 ? -46.481 -4.731 13.401 1.00 73.56 167 ASP A O 1
ATOM 1380 N N . LYS A 1 168 ? -45.985 -2.723 12.546 1.00 80.06 168 LYS A N 1
ATOM 1381 C CA . LYS A 1 168 ? -46.021 -2.030 13.822 1.00 80.06 168 LYS A CA 1
ATOM 1382 C C . LYS A 1 168 ? -47.473 -2.021 14.316 1.00 80.06 168 LYS A C 1
ATOM 1384 O O . LYS A 1 168 ? -48.313 -1.411 13.645 1.00 80.06 168 LYS A O 1
ATOM 1389 N N . PRO A 1 169 ? -47.807 -2.639 15.459 1.00 75.00 169 PRO A N 1
ATOM 1390 C CA . PRO A 1 169 ? -49.201 -2.815 15.875 1.00 75.00 169 PRO A CA 1
ATOM 1391 C C . PRO A 1 169 ? -49.934 -1.478 16.077 1.00 75.00 169 PRO A C 1
ATOM 1393 O O . PRO A 1 169 ? -51.122 -1.371 15.788 1.00 75.00 169 PRO A O 1
ATOM 1396 N N . TRP A 1 170 ? -49.212 -0.406 16.429 1.00 73.69 170 TRP A N 1
ATOM 1397 C CA . TRP A 1 170 ? -49.760 0.956 16.522 1.00 73.69 170 TRP A CA 1
ATOM 1398 C C . TRP A 1 170 ? -50.203 1.560 15.177 1.00 73.69 170 TRP A C 1
ATOM 1400 O O . TRP A 1 170 ? -50.887 2.581 15.157 1.00 73.69 170 TRP A O 1
ATOM 1410 N N . THR A 1 171 ? -49.844 0.948 14.046 1.00 75.19 171 THR A N 1
ATOM 1411 C CA . THR A 1 171 ? -50.314 1.355 12.706 1.00 75.19 171 THR A CA 1
ATOM 1412 C C . THR A 1 171 ? -51.711 0.821 12.397 1.00 75.19 171 THR A C 1
ATOM 1414 O O . THR A 1 171 ? -52.339 1.291 11.455 1.00 75.19 171 THR A O 1
ATOM 1417 N N . LYS A 1 172 ? -52.212 -0.148 13.175 1.00 80.81 172 LYS A N 1
ATOM 1418 C CA . LYS A 1 172 ? -53.564 -0.713 13.036 1.00 80.81 172 LYS A CA 1
ATOM 1419 C C . LYS A 1 172 ? -54.573 -0.089 14.013 1.00 80.81 172 LYS A C 1
ATOM 1421 O O . LYS A 1 172 ? -55.689 -0.577 14.126 1.00 80.81 172 LYS A O 1
ATOM 1426 N N . LEU A 1 173 ? -54.186 0.975 14.722 1.00 84.62 173 LEU A N 1
ATOM 1427 C CA . LEU A 1 173 ? -55.023 1.631 15.726 1.00 84.62 173 LEU A CA 1
ATOM 1428 C C . LEU A 1 173 ? -56.218 2.327 15.060 1.00 84.62 173 LEU A C 1
ATOM 1430 O O . LEU A 1 173 ? -56.024 3.215 14.219 1.00 84.62 173 LEU A O 1
ATOM 1434 N N . THR A 1 174 ? -57.444 1.971 15.446 1.00 89.12 174 THR A N 1
ATOM 1435 C CA . THR A 1 174 ? -58.629 2.684 14.954 1.00 89.12 174 THR A CA 1
ATOM 1436 C C . THR A 1 174 ? -58.703 4.091 15.573 1.00 89.12 174 THR A C 1
ATOM 1438 O O . THR A 1 174 ? -58.097 4.351 16.619 1.00 89.12 174 THR A O 1
ATOM 1441 N N . PRO A 1 175 ? -59.439 5.044 14.968 1.00 91.56 175 PRO A N 1
ATOM 1442 C CA . PRO A 1 175 ? -59.668 6.353 15.585 1.00 91.56 175 PRO A CA 1
ATOM 1443 C C . PRO A 1 175 ? -60.301 6.259 16.983 1.00 91.56 175 PRO A C 1
ATOM 1445 O O . PRO A 1 175 ? -59.975 7.070 17.848 1.00 91.56 175 PRO A O 1
ATOM 1448 N N . SER A 1 176 ? -61.146 5.244 17.206 1.00 90.38 176 SER A N 1
ATOM 1449 C CA . SER A 1 176 ? -61.751 4.941 18.507 1.00 90.38 176 SER A CA 1
ATOM 1450 C C . SER A 1 176 ? -60.695 4.511 19.525 1.00 90.38 176 SER A C 1
ATOM 1452 O O . SER A 1 176 ? -60.602 5.103 20.597 1.00 90.38 176 SER A O 1
ATOM 1454 N N . ASP A 1 177 ? -59.832 3.561 19.160 1.00 92.50 177 ASP A N 1
ATOM 1455 C CA . ASP A 1 177 ? -58.766 3.067 20.043 1.00 92.50 177 ASP A CA 1
ATOM 1456 C C . ASP A 1 177 ? -57.774 4.180 20.388 1.00 92.50 177 ASP A C 1
ATOM 1458 O O . ASP A 1 177 ? -57.359 4.334 21.535 1.00 92.50 177 ASP A O 1
ATOM 1462 N N . LYS A 1 178 ? -57.439 5.029 19.409 1.00 91.19 178 LYS A N 1
ATOM 1463 C CA . LYS A 1 178 ? -56.571 6.190 19.629 1.00 91.19 178 LYS A CA 1
ATOM 1464 C C . LYS A 1 178 ? -57.193 7.185 20.613 1.00 91.19 178 LYS A C 1
ATOM 1466 O O . LYS A 1 178 ? -56.470 7.755 21.426 1.00 91.19 178 LYS A O 1
ATOM 1471 N N . ALA A 1 179 ? -58.504 7.416 20.544 1.00 90.38 179 ALA A N 1
ATOM 1472 C CA . ALA A 1 179 ? -59.205 8.289 21.483 1.00 90.38 179 ALA A CA 1
ATOM 1473 C C . ALA A 1 179 ? -59.293 7.669 22.886 1.00 90.38 179 ALA A C 1
ATOM 1475 O O . ALA A 1 179 ? -59.068 8.375 23.868 1.00 90.38 179 ALA A O 1
ATOM 1476 N N . ALA A 1 180 ? -59.549 6.362 22.978 1.00 92.50 180 ALA A N 1
ATOM 1477 C CA . ALA A 1 180 ? -59.584 5.626 24.239 1.00 92.50 180 ALA A CA 1
ATOM 1478 C C . ALA A 1 180 ? -58.225 5.663 24.951 1.00 92.50 180 ALA A C 1
ATOM 1480 O O . ALA A 1 180 ? -58.155 6.097 26.096 1.00 92.50 180 ALA A O 1
ATOM 1481 N N . ILE A 1 181 ? -57.139 5.345 24.237 1.00 90.62 181 ILE A N 1
ATOM 1482 C CA . ILE A 1 181 ? -55.768 5.402 24.768 1.00 90.62 181 ILE A CA 1
ATOM 1483 C C . ILE A 1 181 ? -55.413 6.822 25.216 1.00 90.62 181 ILE A C 1
ATOM 1485 O O . ILE A 1 181 ? -54.818 7.016 26.271 1.00 90.62 181 ILE A O 1
ATOM 1489 N N . ARG A 1 182 ? -55.794 7.848 24.444 1.00 90.50 182 ARG A N 1
ATOM 1490 C CA . ARG A 1 182 ? -55.581 9.246 24.853 1.00 90.50 182 ARG A CA 1
ATOM 1491 C C . ARG A 1 182 ? -56.324 9.591 26.142 1.00 90.50 182 ARG A C 1
ATOM 1493 O O . ARG A 1 182 ? -55.744 10.256 26.994 1.00 90.50 182 ARG A O 1
ATOM 1500 N N . LYS A 1 183 ? -57.577 9.152 26.276 1.00 91.62 183 LYS A N 1
ATOM 1501 C CA . LYS A 1 183 ? -58.390 9.388 27.472 1.00 91.62 183 LYS A CA 1
ATOM 1502 C C . LYS A 1 183 ? -57.787 8.691 28.691 1.00 91.62 183 LYS A C 1
ATOM 1504 O O . LYS A 1 183 ? -57.575 9.351 29.698 1.00 91.62 183 LYS A O 1
ATOM 1509 N N . GLU A 1 184 ? -57.456 7.409 28.568 1.00 92.62 184 GLU A N 1
ATOM 1510 C CA . GLU A 1 184 ? -56.846 6.610 29.637 1.00 92.62 184 GLU A CA 1
ATOM 1511 C C . GLU A 1 184 ? -55.518 7.222 30.109 1.00 92.62 184 GLU A C 1
ATOM 1513 O O . GLU A 1 184 ? -55.284 7.376 31.305 1.00 92.62 184 GLU A O 1
ATOM 1518 N N . LEU A 1 185 ? -54.675 7.674 29.173 1.00 89.50 185 LEU A N 1
ATOM 1519 C CA . LEU A 1 185 ? -53.414 8.341 29.500 1.00 89.50 185 LEU A CA 1
ATOM 1520 C C . LEU A 1 185 ? -53.610 9.690 30.204 1.00 89.50 185 LEU A C 1
ATOM 1522 O O . LEU A 1 185 ? -52.815 10.037 31.077 1.00 89.50 185 LEU A O 1
ATOM 1526 N N . ASN A 1 186 ? -54.620 10.471 29.821 1.00 86.19 186 ASN A N 1
ATOM 1527 C CA . ASN A 1 186 ? -54.926 11.738 30.487 1.00 86.19 186 ASN A CA 1
ATOM 1528 C C . ASN A 1 186 ? -55.500 11.504 31.890 1.00 86.19 186 ASN A C 1
ATOM 1530 O O . ASN A 1 186 ? -55.094 12.179 32.834 1.00 86.19 186 ASN A O 1
ATOM 1534 N N . GLU A 1 187 ? -56.370 10.506 32.037 1.00 88.31 187 GLU A N 1
ATOM 1535 C CA . GLU A 1 187 ? -56.948 10.089 33.314 1.00 88.31 187 GLU A CA 1
ATOM 1536 C C . GLU A 1 187 ? -55.846 9.640 34.283 1.00 88.31 187 GLU A C 1
ATOM 1538 O O . GLU A 1 187 ? -55.745 10.192 35.378 1.00 88.31 187 GLU A O 1
ATOM 1543 N N . TYR A 1 188 ? -54.919 8.786 33.833 1.00 86.50 188 TYR A N 1
ATOM 1544 C CA . TYR A 1 188 ? -53.756 8.366 34.622 1.00 86.50 188 TYR A CA 1
ATOM 1545 C C . TYR A 1 188 ? -52.854 9.541 35.034 1.00 86.50 188 TYR A C 1
ATOM 1547 O O . TYR A 1 188 ? -52.484 9.663 36.200 1.00 86.50 188 TYR A O 1
ATOM 1555 N N . LYS A 1 189 ? -52.540 10.464 34.112 1.00 83.25 189 LYS A N 1
ATOM 1556 C CA . LYS A 1 189 ? -51.749 11.672 34.429 1.00 83.25 189 LYS A CA 1
ATOM 1557 C C . LYS A 1 189 ? -52.433 12.586 35.442 1.00 83.25 189 LYS A C 1
ATOM 1559 O O . LYS A 1 189 ? -51.742 13.311 36.143 1.00 83.25 189 LYS A O 1
ATOM 1564 N N . SER A 1 190 ? -53.762 12.599 35.472 1.00 77.56 190 SER A N 1
ATOM 1565 C CA . SER A 1 190 ? -54.532 13.446 36.386 1.00 77.56 190 SER A CA 1
ATOM 1566 C C . SER A 1 190 ? -54.803 12.797 37.745 1.00 77.56 190 SER A C 1
ATOM 1568 O O . SER A 1 190 ? -54.971 13.521 38.724 1.00 77.56 190 SER A O 1
ATOM 1570 N N . ALA A 1 191 ? -54.853 11.463 37.798 1.00 79.88 191 ALA A N 1
ATOM 1571 C CA . ALA A 1 191 ? -55.199 10.696 38.990 1.00 79.88 191 ALA A CA 1
ATOM 1572 C C . ALA A 1 191 ? -53.969 10.210 39.775 1.00 79.88 191 ALA A C 1
ATOM 1574 O O . ALA A 1 191 ? -53.989 10.259 41.000 1.00 79.88 191 ALA A O 1
ATOM 1575 N N . GLU A 1 192 ? -52.913 9.763 39.086 1.00 83.94 192 GLU A N 1
ATOM 1576 C CA . GLU A 1 192 ? -51.756 9.102 39.716 1.00 83.94 192 GLU A CA 1
ATOM 1577 C C . GLU A 1 192 ? -50.526 10.019 39.831 1.00 83.94 192 GLU A C 1
ATOM 1579 O O . GLU A 1 192 ? -49.695 9.849 40.718 1.00 83.94 192 GLU A O 1
ATOM 1584 N N . MET A 1 193 ? -50.385 11.009 38.944 1.00 76.25 193 MET A N 1
ATOM 1585 C CA . MET A 1 193 ? -49.215 11.893 38.915 1.00 76.25 193 MET A CA 1
ATOM 1586 C C . MET A 1 193 ? -49.522 13.252 39.547 1.00 76.25 193 MET A C 1
ATOM 1588 O O . MET A 1 193 ? -50.508 13.903 39.205 1.00 76.25 193 MET A O 1
ATOM 1592 N N . GLU A 1 194 ? -48.628 13.734 40.413 1.00 71.06 194 GLU A N 1
ATOM 1593 C CA . GLU A 1 194 ? -48.689 15.106 40.919 1.00 71.06 194 GLU A CA 1
ATOM 1594 C C . GLU A 1 194 ? -48.244 16.079 39.815 1.00 71.06 194 GLU A C 1
ATOM 1596 O O . GLU A 1 194 ? -47.067 16.177 39.465 1.00 71.06 194 GLU A O 1
ATOM 1601 N N . VAL A 1 195 ? -49.212 16.767 39.207 1.00 75.81 195 VAL A N 1
ATOM 1602 C CA . VAL A 1 195 ? -48.975 17.774 38.165 1.00 75.81 195 VAL A CA 1
ATOM 1603 C C . VAL A 1 195 ? -48.980 19.160 38.809 1.00 75.81 195 VAL A C 1
ATOM 1605 O O . VAL A 1 195 ? -49.922 19.504 39.517 1.00 75.81 195 VAL A O 1
ATOM 1608 N N . HIS A 1 196 ? -47.953 19.974 38.540 1.00 75.75 196 HIS A N 1
ATOM 1609 C CA . HIS A 1 196 ? -47.903 21.370 38.988 1.00 75.75 196 HIS A CA 1
ATOM 1610 C C . HIS A 1 196 ? -49.140 22.156 38.523 1.00 75.75 196 HIS A C 1
ATOM 1612 O O . HIS A 1 196 ? -49.580 22.002 37.381 1.00 75.75 196 HIS A O 1
ATOM 1618 N N . GLU A 1 197 ? -49.660 23.033 39.386 1.00 76.50 197 GLU A N 1
ATOM 1619 C CA . GLU A 1 197 ? -50.926 23.753 39.167 1.00 76.50 197 GLU A CA 1
ATOM 1620 C C . GLU A 1 197 ? -50.970 24.513 37.827 1.00 76.50 197 GLU A C 1
ATOM 1622 O O . GLU A 1 197 ? -51.968 24.448 37.110 1.00 76.50 197 GLU A O 1
ATOM 1627 N N . ASP A 1 198 ? -49.853 25.111 37.405 1.00 74.75 198 ASP A N 1
ATOM 1628 C CA . ASP A 1 198 ? -49.754 25.848 36.134 1.00 74.75 198 ASP A CA 1
ATOM 1629 C C . ASP A 1 198 ? -49.824 24.946 34.884 1.00 74.75 198 ASP A C 1
ATOM 1631 O O . ASP A 1 198 ? -50.106 25.412 33.779 1.00 74.75 198 ASP A O 1
ATOM 1635 N N . SER A 1 199 ? -49.566 23.642 35.030 1.00 77.56 199 SER A N 1
ATOM 1636 C CA . SER A 1 199 ? -49.564 22.661 33.931 1.00 77.56 199 SER A CA 1
ATOM 1637 C C . SER A 1 199 ? -50.861 21.855 33.826 1.00 77.56 199 SER A C 1
ATOM 1639 O O . SER A 1 199 ? -51.073 21.140 32.843 1.00 77.56 199 SER A O 1
ATOM 1641 N N . ARG A 1 200 ? -51.764 22.003 34.802 1.00 75.25 200 ARG A N 1
ATOM 1642 C CA . ARG A 1 200 ? -53.042 21.278 34.884 1.00 75.25 200 ARG A CA 1
ATOM 1643 C C . ARG A 1 200 ? -54.010 21.630 33.751 1.00 75.25 200 ARG A C 1
ATOM 1645 O O . ARG A 1 200 ? -54.880 20.844 33.395 1.00 75.25 200 ARG A O 1
ATOM 1652 N N . ILE A 1 201 ? -53.833 22.796 33.133 1.00 76.19 201 ILE A N 1
ATOM 1653 C CA . ILE A 1 201 ? -54.623 23.242 31.976 1.00 76.19 201 ILE A CA 1
ATOM 1654 C C . ILE A 1 201 ? -54.313 22.459 30.687 1.00 76.19 201 ILE A C 1
ATOM 1656 O O . ILE A 1 201 ? -55.100 22.510 29.742 1.00 76.19 201 ILE A O 1
ATOM 1660 N N . TYR A 1 202 ? -53.196 21.722 30.641 1.00 72.88 202 TYR A N 1
ATOM 1661 C CA . TYR A 1 202 ? -52.749 20.967 29.463 1.00 72.88 202 TYR A CA 1
ATOM 1662 C C . TYR A 1 202 ? -53.076 19.464 29.521 1.00 72.88 202 TYR A C 1
ATOM 1664 O O . TYR A 1 202 ? -52.795 18.749 28.560 1.00 72.88 202 TYR A O 1
ATOM 1672 N N . THR A 1 203 ? -53.674 18.964 30.608 1.00 64.38 203 THR A N 1
ATOM 1673 C CA . THR A 1 203 ? -53.982 17.532 30.81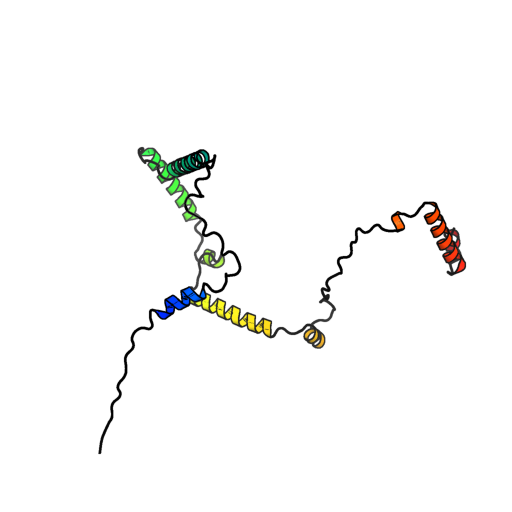5 1.00 64.38 203 THR A CA 1
ATOM 1674 C C . THR A 1 203 ? -55.392 17.104 30.372 1.00 64.38 203 THR A C 1
ATOM 1676 O O . THR A 1 203 ? -55.873 16.060 30.802 1.00 64.38 203 THR A O 1
ATOM 1679 N N . ARG A 1 204 ? -56.056 17.860 29.486 1.00 65.06 204 ARG A N 1
ATOM 1680 C CA . ARG A 1 204 ? -57.407 17.541 28.981 1.00 65.06 204 ARG A CA 1
ATOM 1681 C C . ARG A 1 204 ? -57.426 16.450 27.909 1.00 65.06 204 ARG A C 1
ATOM 1683 O O . ARG A 1 204 ? -56.627 16.522 26.946 1.00 65.06 204 ARG A O 1
#

Sequence (204 aa):
KCNGVIVSSPSERSDFAHSFLLSVLFYQSVSNEDCAYILSGGLASRVKRKDTLALKLERQQEKEQSQDQENITWNNKEQWEDVRNKIGTALTRRLSQRPTAQELEQRNILQAKDEADRRKERSEIKRRLTRKLSQRPTVAELQARKILRFHEYVECTHAQDYDRRADKPWTKLTPSDKAAIRKELNEYKSAEMEVHEDSRIYTR

Organism: Cyprinus carpio (NCBI:txid7962)

InterPro domains:
  IPR004018 RPEL repeat [PF02755] (91-111)
  IPR004018 RPEL repeat [PF02755] (128-150)
  IPR004018 RPEL repeat [PS51073] (89-114)
  IPR004018 RPEL repeat [PS51073] (127-152)
  IPR004018 RPEL repeat [SM00707] (89-114)
  IPR004018 RPEL repeat [SM00707] (127-152)

Foldseek 3Di:
DDDDDDDDDDDDDDPPPPVVVVVVVVVPPPDDDDDPDDPDDDPPVVPDDPCPVVVVVVVVVVVVVVCVVVPPPPPDPVVVVVVVVVCVVVVVVCVVVPDDLVVCVVVVNRPPDDPVVVVVVVVVVVVVVVVCVVPPDDPVVCVVVCVPVDPPDDPPDDDPPDPPVPDDVVVVQDPVNVVVVLVVVLCCCVPPPDDDPVCNVVSD